Protein AF-A0A496RH02-F1 (afdb_monomer)

Structure (mmCIF, N/CA/C/O backbone):
data_AF-A0A496RH02-F1
#
_entry.id   AF-A0A496RH02-F1
#
loop_
_atom_site.group_PDB
_atom_site.id
_atom_site.type_symbol
_atom_site.label_atom_id
_atom_site.label_alt_id
_atom_site.label_comp_id
_atom_site.label_asym_id
_atom_site.label_entity_id
_atom_site.label_seq_id
_atom_site.pdbx_PDB_ins_code
_atom_site.Cartn_x
_atom_site.Cartn_y
_atom_site.Cartn_z
_atom_site.occupancy
_atom_site.B_iso_or_equiv
_atom_site.auth_se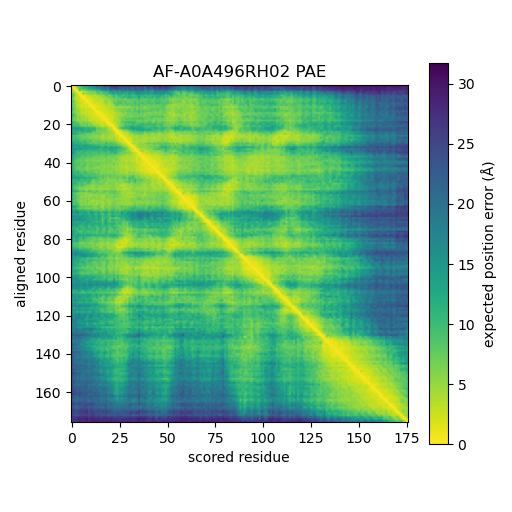q_id
_atom_site.auth_comp_id
_atom_site.auth_asym_id
_atom_site.auth_atom_id
_atom_site.pdbx_PDB_model_num
ATOM 1 N N . MET A 1 1 ? 19.927 -14.025 -37.428 1.00 45.28 1 MET A N 1
ATOM 2 C CA . MET A 1 1 ? 20.321 -13.567 -36.079 1.00 45.28 1 MET A CA 1
ATOM 3 C C . MET A 1 1 ? 19.243 -12.632 -35.569 1.00 45.28 1 MET A C 1
ATOM 5 O O . MET A 1 1 ? 19.115 -11.528 -36.092 1.00 45.28 1 MET A O 1
ATOM 9 N N . GLU A 1 2 ? 18.395 -13.091 -34.648 1.00 52.16 2 GLU A N 1
ATOM 10 C CA . GLU A 1 2 ? 17.401 -12.207 -34.033 1.00 52.16 2 GLU A CA 1
ATOM 11 C C . GLU A 1 2 ? 18.123 -11.024 -33.385 1.00 52.16 2 GLU A C 1
ATOM 13 O O . GLU A 1 2 ? 19.104 -11.192 -32.660 1.00 52.16 2 GLU A O 1
ATOM 18 N N . LYS A 1 3 ? 17.689 -9.804 -33.710 1.00 73.50 3 LYS A N 1
ATOM 19 C CA . LYS A 1 3 ? 18.300 -8.581 -33.184 1.00 73.50 3 LYS A CA 1
ATOM 20 C C . LYS A 1 3 ? 18.249 -8.655 -31.654 1.00 73.50 3 LYS A C 1
ATOM 22 O O . LYS A 1 3 ? 17.166 -8.830 -31.106 1.00 73.50 3 LYS A O 1
ATOM 27 N N . ILE A 1 4 ? 19.379 -8.460 -30.969 1.00 76.75 4 ILE A N 1
ATOM 28 C CA . ILE A 1 4 ? 19.522 -8.500 -29.494 1.00 76.75 4 ILE A CA 1
ATOM 29 C C . ILE A 1 4 ? 18.393 -7.734 -28.771 1.00 76.75 4 ILE A C 1
ATOM 31 O O . ILE A 1 4 ? 17.892 -8.152 -27.730 1.00 76.75 4 ILE A O 1
ATOM 35 N N . GLY A 1 5 ? 17.918 -6.634 -29.364 1.00 74.25 5 GLY A N 1
ATOM 36 C CA . GLY A 1 5 ? 16.807 -5.848 -28.826 1.00 74.25 5 GLY A CA 1
ATOM 37 C C . GLY A 1 5 ? 15.446 -6.562 -28.767 1.00 74.25 5 GLY A C 1
ATOM 38 O O . GLY A 1 5 ? 14.593 -6.147 -27.986 1.00 74.25 5 GLY A O 1
ATOM 39 N N . VAL A 1 6 ? 15.210 -7.608 -29.563 1.00 78.56 6 VAL A N 1
ATOM 40 C CA . VAL A 1 6 ? 13.987 -8.430 -29.512 1.00 78.56 6 VAL A CA 1
ATOM 41 C C . VAL A 1 6 ? 14.058 -9.402 -28.336 1.00 78.56 6 VAL A C 1
ATOM 43 O O . VAL A 1 6 ? 13.112 -9.455 -27.551 1.00 78.56 6 VAL A O 1
ATOM 46 N N . LEU A 1 7 ? 15.206 -10.053 -28.140 1.00 79.06 7 LEU A N 1
ATOM 47 C CA . LEU A 1 7 ? 15.451 -10.964 -27.017 1.00 79.06 7 LEU A CA 1
ATOM 48 C C . LEU A 1 7 ? 15.310 -10.254 -25.662 1.00 79.06 7 LEU A C 1
ATOM 50 O O . LEU A 1 7 ? 14.646 -10.760 -24.761 1.00 79.06 7 LEU A O 1
ATOM 54 N N . ILE A 1 8 ? 15.839 -9.032 -25.526 1.00 80.06 8 ILE A N 1
ATOM 55 C CA . ILE A 1 8 ? 15.699 -8.235 -24.291 1.00 80.06 8 ILE A CA 1
ATOM 56 C C . ILE A 1 8 ? 14.229 -7.888 -24.014 1.00 80.06 8 ILE A C 1
ATOM 58 O O . ILE A 1 8 ? 13.772 -7.959 -22.873 1.00 80.06 8 ILE A O 1
ATOM 62 N N . LYS A 1 9 ? 13.466 -7.522 -25.052 1.00 77.56 9 LYS A N 1
ATOM 63 C CA . LYS A 1 9 ? 12.031 -7.227 -24.911 1.00 77.56 9 LYS A CA 1
ATOM 64 C C . LYS A 1 9 ? 11.241 -8.469 -24.508 1.00 77.56 9 LYS A C 1
ATOM 66 O O . LYS A 1 9 ? 10.365 -8.360 -23.654 1.00 77.56 9 LYS A O 1
ATOM 71 N N . GLN A 1 10 ? 11.560 -9.623 -25.087 1.00 78.75 10 GLN A N 1
ATOM 72 C CA . GLN A 1 10 ? 10.944 -10.898 -24.726 1.00 78.75 10 GLN A CA 1
ATOM 73 C C . GLN A 1 10 ? 11.269 -11.274 -23.276 1.00 78.75 10 GLN A C 1
ATOM 75 O O . GLN A 1 10 ? 10.353 -11.547 -22.501 1.00 78.75 10 GLN A O 1
ATOM 80 N N . ALA A 1 11 ? 12.534 -11.173 -22.864 1.00 80.12 11 ALA A N 1
ATOM 81 C CA . ALA A 1 11 ? 12.954 -11.426 -21.488 1.00 80.12 11 ALA A CA 1
ATOM 82 C C . ALA A 1 11 ? 12.248 -10.502 -20.478 1.00 80.12 11 ALA A C 1
ATOM 84 O O . ALA A 1 11 ? 11.771 -10.961 -19.441 1.00 80.12 11 ALA A O 1
ATOM 85 N N . LEU A 1 12 ? 12.114 -9.208 -20.797 1.00 78.62 12 LEU A N 1
ATOM 86 C CA . LEU A 1 12 ? 11.356 -8.253 -19.981 1.00 78.62 12 LEU A CA 1
ATOM 87 C C . LEU A 1 12 ? 9.873 -8.619 -19.899 1.00 78.62 12 LEU A C 1
ATOM 89 O O . LEU A 1 12 ? 9.306 -8.603 -18.809 1.00 78.62 12 LEU A O 1
ATOM 93 N N . SER A 1 13 ? 9.248 -8.976 -21.024 1.00 75.75 13 SER A N 1
ATOM 94 C CA . SER A 1 13 ? 7.840 -9.384 -21.032 1.00 75.75 13 SER A CA 1
ATOM 95 C C . SER A 1 13 ? 7.600 -10.658 -20.222 1.00 75.75 13 SER A C 1
ATOM 97 O O . SER A 1 13 ? 6.621 -10.725 -19.482 1.00 75.75 13 SER A O 1
ATOM 99 N N . ASN A 1 14 ? 8.524 -11.620 -20.279 1.00 79.00 14 ASN A N 1
ATOM 100 C CA . ASN A 1 14 ? 8.452 -12.847 -19.491 1.00 79.00 14 ASN A CA 1
ATOM 101 C C . ASN A 1 14 ? 8.579 -12.540 -18.000 1.00 79.00 14 ASN A C 1
ATOM 103 O O . ASN A 1 14 ? 7.743 -12.975 -17.222 1.00 79.00 14 ASN A O 1
ATOM 107 N N . ARG A 1 15 ? 9.525 -11.681 -17.607 1.00 77.69 15 ARG A N 1
ATOM 108 C CA . ARG A 1 15 ? 9.693 -11.275 -16.205 1.00 77.69 15 ARG A CA 1
ATOM 109 C C . ARG A 1 15 ? 8.464 -10.559 -15.637 1.00 77.69 15 ARG A C 1
ATOM 111 O O . ARG A 1 15 ? 8.117 -10.756 -14.472 1.00 77.69 15 ARG A O 1
ATOM 118 N N . VAL A 1 16 ? 7.801 -9.734 -16.450 1.00 77.88 16 VAL A N 1
ATOM 119 C CA . VAL A 1 16 ? 6.538 -9.086 -16.066 1.00 77.88 16 VAL A CA 1
ATOM 120 C C . VAL A 1 16 ? 5.419 -10.122 -15.945 1.00 77.88 16 VAL A C 1
ATOM 122 O O . VAL A 1 16 ? 4.698 -10.097 -14.955 1.00 77.88 16 VAL A O 1
ATOM 125 N N . ARG A 1 17 ? 5.312 -11.076 -16.879 1.00 75.62 17 ARG A N 1
ATOM 126 C CA . ARG A 1 17 ? 4.343 -12.187 -16.799 1.00 75.62 17 ARG A CA 1
ATOM 127 C C . ARG A 1 17 ? 4.565 -13.089 -15.591 1.00 75.62 17 ARG A C 1
ATOM 129 O O . ARG A 1 17 ? 3.601 -13.480 -14.944 1.00 75.62 17 ARG A O 1
ATOM 136 N N . ASP A 1 18 ? 5.810 -13.392 -15.255 1.00 78.88 18 ASP A N 1
ATOM 137 C CA . ASP A 1 18 ? 6.130 -14.178 -14.067 1.00 78.88 18 ASP A CA 1
ATOM 138 C C . ASP A 1 18 ? 5.731 -13.418 -12.803 1.00 78.88 18 ASP A C 1
ATOM 140 O O . ASP A 1 18 ? 5.120 -13.991 -11.906 1.00 78.88 18 ASP A O 1
ATOM 144 N N . SER A 1 19 ? 5.989 -12.109 -12.758 1.00 74.62 19 SER A N 1
ATOM 145 C CA . SER A 1 19 ? 5.570 -11.263 -11.634 1.00 74.62 19 SER A CA 1
ATOM 146 C C . SER A 1 19 ? 4.045 -11.180 -11.520 1.00 74.62 19 SER A C 1
ATOM 148 O O . SER A 1 19 ? 3.533 -11.301 -10.413 1.00 74.62 19 SER A O 1
ATOM 150 N N . LEU A 1 20 ? 3.340 -11.079 -12.655 1.00 72.56 20 LEU A N 1
ATOM 151 C CA . LEU A 1 20 ? 1.877 -11.112 -12.754 1.00 72.56 20 LEU A CA 1
ATOM 152 C C . LEU A 1 20 ? 1.285 -12.408 -12.189 1.00 72.56 20 LEU A C 1
ATOM 154 O O . LEU A 1 20 ? 0.334 -12.353 -11.420 1.00 72.56 20 LEU A O 1
ATOM 158 N N . LYS A 1 21 ? 1.861 -13.571 -12.524 1.00 70.56 21 LYS A N 1
ATOM 159 C CA . LYS A 1 21 ? 1.397 -14.879 -12.018 1.00 70.56 21 LYS A CA 1
ATOM 160 C C . LYS A 1 21 ? 1.497 -15.013 -10.498 1.00 70.56 21 LYS A C 1
ATOM 162 O O . LYS A 1 21 ? 0.756 -15.786 -9.908 1.00 70.56 21 LYS A O 1
ATOM 167 N N . HIS A 1 22 ? 2.437 -14.300 -9.882 1.00 71.44 22 HIS A N 1
ATOM 168 C CA . HIS A 1 22 ? 2.695 -14.365 -8.442 1.00 71.44 22 HIS A CA 1
ATOM 169 C C . HIS A 1 22 ? 2.071 -13.189 -7.680 1.00 71.44 22 HIS A C 1
ATOM 171 O O . HIS A 1 22 ? 2.338 -13.038 -6.488 1.00 71.44 22 HIS A O 1
ATOM 177 N N . SER A 1 23 ? 1.311 -12.323 -8.353 1.00 70.31 23 SER A N 1
ATOM 178 C CA . SER A 1 23 ? 0.720 -11.127 -7.759 1.00 70.31 23 SER A CA 1
ATOM 179 C C . SER A 1 23 ? -0.790 -11.123 -7.921 1.00 70.31 23 SER A C 1
ATOM 181 O O . SER A 1 23 ? -1.289 -11.273 -9.032 1.00 70.31 23 SER A O 1
ATOM 183 N N . ASN A 1 24 ? -1.503 -10.846 -6.834 1.00 68.81 24 ASN A N 1
ATOM 184 C CA . ASN A 1 24 ? -2.964 -10.748 -6.847 1.00 68.81 24 ASN A CA 1
ATOM 185 C C . ASN A 1 24 ? -3.462 -9.334 -7.190 1.00 68.81 24 ASN A C 1
ATOM 187 O O . ASN A 1 24 ? -4.659 -9.120 -7.374 1.00 68.81 24 ASN A O 1
ATOM 191 N N . SER A 1 25 ? -2.560 -8.346 -7.239 1.00 75.38 25 SER A N 1
ATOM 192 C CA . SER A 1 25 ? -2.928 -6.948 -7.468 1.00 75.38 25 SER A CA 1
ATOM 193 C C . SER A 1 25 ? -1.845 -6.146 -8.182 1.00 75.38 25 SER A C 1
ATOM 195 O O . SER A 1 25 ? -0.643 -6.375 -8.001 1.00 75.38 25 SER A O 1
ATOM 197 N N . ILE A 1 26 ? -2.300 -5.192 -8.995 1.00 79.69 26 ILE A N 1
ATOM 198 C CA . ILE A 1 26 ? -1.469 -4.329 -9.836 1.00 79.69 26 ILE A CA 1
ATOM 199 C C . ILE A 1 26 ? -1.877 -2.882 -9.603 1.00 79.69 26 ILE A C 1
ATOM 201 O O . ILE A 1 26 ? -3.053 -2.547 -9.706 1.00 79.69 26 ILE A O 1
ATOM 205 N N . PHE A 1 27 ? -0.895 -2.017 -9.379 1.00 80.56 27 PHE A N 1
ATOM 206 C CA . PHE A 1 27 ? -1.071 -0.570 -9.320 1.00 80.56 27 PHE A CA 1
ATOM 207 C C . PHE A 1 27 ? -0.316 0.091 -10.469 1.00 80.56 27 PHE A C 1
ATOM 209 O O . PHE A 1 27 ? 0.844 -0.245 -10.732 1.00 80.56 27 PHE A O 1
ATOM 216 N N . VAL A 1 28 ? -0.963 1.043 -11.137 1.00 81.75 28 VAL A N 1
ATOM 217 C CA . VAL A 1 28 ? -0.347 1.896 -12.155 1.00 81.75 28 VAL A CA 1
ATOM 218 C C . VAL A 1 28 ? -0.034 3.244 -11.531 1.00 81.75 28 VAL A C 1
ATOM 220 O O . VAL A 1 28 ? -0.911 3.941 -11.017 1.00 81.75 28 VAL A O 1
ATOM 223 N N . ILE A 1 29 ? 1.241 3.606 -11.591 1.00 82.44 29 ILE A N 1
ATOM 224 C CA . ILE A 1 29 ? 1.765 4.831 -11.004 1.00 82.44 29 ILE A CA 1
ATOM 225 C C . ILE A 1 29 ? 2.409 5.663 -12.098 1.00 82.44 29 ILE A C 1
ATOM 227 O O . ILE A 1 29 ? 3.225 5.155 -12.865 1.00 82.44 29 ILE A O 1
ATOM 231 N N . LYS A 1 30 ? 2.115 6.956 -12.126 1.00 82.50 30 LYS A N 1
ATOM 232 C CA . LYS A 1 30 ? 2.885 7.941 -12.873 1.00 82.50 30 LYS A CA 1
ATOM 233 C C . LYS A 1 30 ? 3.957 8.547 -11.987 1.00 82.50 30 LYS A C 1
ATOM 235 O O . LYS A 1 30 ? 3.670 9.062 -10.908 1.00 82.50 30 LYS A O 1
ATOM 240 N N . TYR A 1 31 ? 5.193 8.472 -12.461 1.00 76.31 31 TYR A N 1
ATOM 241 C CA . TYR A 1 31 ? 6.350 9.079 -11.812 1.00 76.31 31 TYR A CA 1
ATOM 242 C C . TYR A 1 31 ? 6.876 10.197 -12.722 1.00 76.31 31 TYR A C 1
ATOM 244 O O . TYR A 1 31 ? 7.803 10.025 -13.509 1.00 76.31 31 TYR A O 1
ATOM 252 N N . GLU A 1 32 ? 6.232 11.358 -12.692 1.00 74.81 32 GLU A N 1
ATOM 253 C CA . GLU A 1 32 ? 6.760 12.538 -13.378 1.00 74.81 32 GLU A CA 1
ATOM 254 C C . GLU A 1 32 ? 7.703 13.276 -12.424 1.00 74.81 32 GLU A C 1
ATOM 256 O O . GLU A 1 32 ? 7.369 13.489 -11.267 1.00 74.81 32 GLU A O 1
ATOM 261 N N . ARG A 1 33 ? 8.896 13.657 -12.900 1.00 69.69 33 ARG A N 1
ATOM 262 C CA . ARG A 1 33 ? 9.858 14.513 -12.171 1.00 69.69 33 ARG A CA 1
ATOM 263 C C . ARG A 1 33 ? 10.416 13.979 -10.833 1.00 69.69 33 ARG A C 1
ATOM 265 O O . ARG A 1 33 ? 11.079 14.738 -10.139 1.00 69.69 33 ARG A O 1
ATOM 272 N N . LEU A 1 34 ? 10.267 12.688 -10.516 1.00 75.88 34 LEU A N 1
ATOM 273 C CA . LEU A 1 34 ? 10.918 12.091 -9.338 1.00 75.88 34 LEU A CA 1
ATOM 274 C C . LEU A 1 34 ? 12.447 12.003 -9.475 1.00 75.88 34 LEU A C 1
ATOM 276 O O . LEU A 1 34 ? 12.970 11.596 -10.518 1.00 75.88 34 LEU A O 1
ATOM 280 N N . SER A 1 35 ? 13.155 12.301 -8.383 1.00 80.44 35 SER A N 1
ATOM 281 C CA . SER A 1 35 ? 14.605 12.138 -8.292 1.00 80.44 35 SER A CA 1
ATOM 282 C C . SER A 1 35 ? 15.001 10.662 -8.118 1.00 80.44 35 SER A C 1
ATOM 284 O O . SER A 1 35 ? 14.246 9.840 -7.594 1.00 80.44 35 SER A O 1
ATOM 286 N N . SER A 1 36 ? 16.214 10.298 -8.545 1.00 79.38 36 SER A N 1
ATOM 287 C CA . SER A 1 36 ? 16.781 8.948 -8.352 1.00 79.38 36 SER A CA 1
ATOM 288 C C . SER A 1 36 ? 16.785 8.467 -6.882 1.00 79.38 36 SER A C 1
ATOM 290 O O . SER A 1 36 ? 16.384 7.32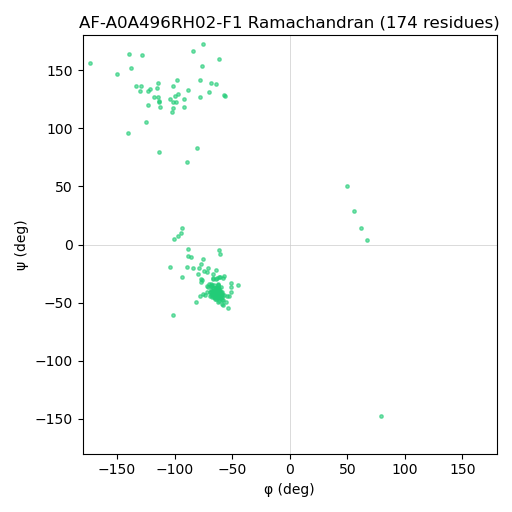0 -6.636 1.00 79.38 36 SER A O 1
ATOM 292 N N . PRO A 1 37 ? 17.183 9.293 -5.886 1.00 82.38 37 PRO A N 1
ATOM 293 C CA . PRO A 1 37 ? 17.039 8.947 -4.471 1.00 82.38 37 PRO A CA 1
ATOM 294 C C . PRO A 1 37 ? 15.591 8.633 -4.081 1.00 82.38 37 PRO A C 1
ATOM 296 O O . PRO A 1 37 ? 15.361 7.604 -3.451 1.00 82.38 37 PRO A O 1
ATOM 299 N N . ASP A 1 38 ? 14.616 9.420 -4.535 1.00 80.88 38 ASP A N 1
ATOM 300 C CA . ASP A 1 38 ? 13.198 9.232 -4.193 1.00 80.88 38 ASP A CA 1
ATOM 301 C C . ASP A 1 38 ? 12.621 7.939 -4.797 1.00 80.88 38 ASP A C 1
ATOM 303 O O . ASP A 1 38 ? 11.834 7.222 -4.180 1.00 80.88 38 ASP A O 1
ATOM 307 N N . LEU A 1 39 ? 13.067 7.553 -5.996 1.00 80.81 39 LEU A N 1
ATOM 308 C CA . LEU A 1 39 ? 12.732 6.239 -6.557 1.00 80.81 39 LEU A CA 1
ATOM 309 C C . LEU A 1 39 ? 13.369 5.093 -5.767 1.00 80.81 39 LEU A C 1
ATOM 311 O O . LEU A 1 39 ? 12.836 3.981 -5.736 1.00 80.81 39 LEU A O 1
ATOM 315 N N . THR A 1 40 ? 14.521 5.330 -5.149 1.00 83.31 40 THR A N 1
ATOM 316 C CA . THR A 1 40 ? 15.211 4.328 -4.334 1.00 83.31 40 THR A CA 1
ATOM 317 C C . THR A 1 40 ? 14.514 4.150 -2.989 1.00 83.31 40 THR A C 1
ATOM 319 O O . THR A 1 40 ? 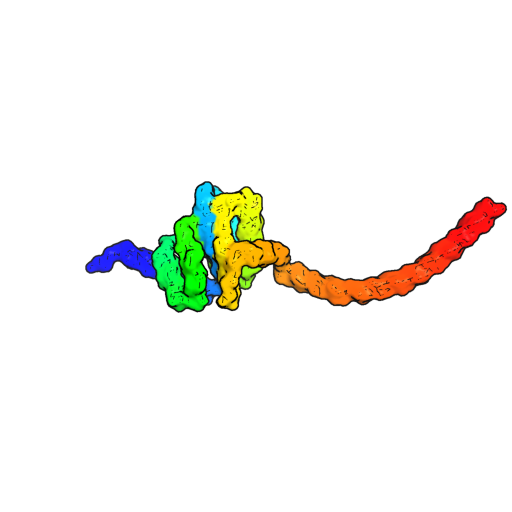14.284 3.006 -2.587 1.00 83.31 40 THR A O 1
ATOM 322 N N . THR A 1 41 ? 14.092 5.240 -2.344 1.00 83.88 41 THR A N 1
ATOM 323 C CA . THR A 1 41 ? 13.290 5.194 -1.111 1.00 83.88 41 THR A CA 1
ATOM 324 C C . THR A 1 41 ? 11.932 4.539 -1.365 1.00 83.88 41 THR A C 1
ATOM 326 O O . THR A 1 41 ? 11.544 3.642 -0.615 1.00 83.88 41 THR A O 1
ATOM 329 N N . LEU A 1 42 ? 11.269 4.860 -2.483 1.00 81.00 42 LEU A N 1
ATOM 330 C CA . LEU A 1 42 ? 10.026 4.203 -2.897 1.00 81.00 42 LEU A CA 1
ATOM 331 C C . LEU A 1 42 ? 10.225 2.693 -3.088 1.00 81.00 42 LEU A C 1
ATOM 333 O O . LEU A 1 42 ? 9.446 1.886 -2.582 1.00 81.00 42 LEU A O 1
ATOM 337 N N . ARG A 1 43 ? 11.296 2.274 -3.773 1.00 81.19 43 ARG A N 1
ATOM 338 C CA . ARG A 1 43 ? 11.608 0.844 -3.945 1.00 81.19 43 ARG A CA 1
ATOM 339 C C . ARG A 1 43 ? 11.887 0.144 -2.616 1.00 81.19 43 ARG A C 1
ATOM 341 O O . ARG A 1 43 ? 11.516 -1.019 -2.475 1.00 81.19 43 ARG A O 1
ATOM 348 N N . GLN A 1 44 ? 12.543 0.805 -1.665 1.00 83.25 44 GLN A N 1
ATOM 349 C CA . GLN A 1 44 ? 12.789 0.240 -0.335 1.00 83.25 44 GLN A CA 1
ATOM 350 C C . GLN A 1 44 ? 11.487 0.081 0.458 1.00 83.25 44 GLN A C 1
ATOM 352 O O . GLN A 1 44 ? 11.234 -0.992 1.002 1.00 83.25 44 GLN A O 1
ATOM 357 N N . ALA A 1 45 ? 10.617 1.088 0.452 1.00 80.25 45 ALA A N 1
ATOM 358 C CA . ALA A 1 45 ? 9.324 1.003 1.122 1.00 80.25 45 ALA A CA 1
ATOM 359 C C . ALA A 1 45 ? 8.397 -0.059 0.510 1.00 80.25 45 ALA A C 1
ATOM 361 O O . ALA A 1 45 ? 7.707 -0.782 1.232 1.00 80.25 45 ALA A O 1
ATOM 362 N N . LEU A 1 46 ? 8.426 -0.214 -0.816 1.00 80.44 46 LEU A N 1
ATOM 363 C CA . LEU A 1 46 ? 7.679 -1.267 -1.504 1.00 80.44 46 LEU A CA 1
ATOM 364 C C . LEU A 1 46 ? 8.237 -2.665 -1.196 1.00 80.44 46 LEU A C 1
ATOM 366 O O . LEU A 1 46 ? 7.465 -3.598 -0.995 1.00 80.44 46 LEU A O 1
ATOM 370 N N . LYS A 1 47 ? 9.559 -2.822 -1.038 1.00 78.56 47 LYS A N 1
ATOM 371 C CA . LYS A 1 47 ? 10.142 -4.095 -0.573 1.00 78.56 47 LYS A CA 1
ATOM 372 C C . LYS A 1 47 ? 9.637 -4.492 0.814 1.00 78.56 47 LYS A C 1
ATOM 374 O O . LYS A 1 47 ? 9.338 -5.666 1.020 1.00 78.56 47 LYS A O 1
ATOM 379 N N . ASN A 1 48 ? 9.488 -3.534 1.730 1.00 74.69 48 ASN A N 1
ATOM 380 C CA . ASN A 1 48 ? 8.975 -3.794 3.081 1.00 74.69 48 ASN A CA 1
ATOM 381 C C . ASN A 1 48 ? 7.524 -4.303 3.068 1.00 74.69 48 ASN A C 1
ATOM 383 O O . ASN A 1 48 ? 7.133 -5.083 3.930 1.00 74.69 48 ASN A O 1
ATOM 387 N N . THR A 1 49 ? 6.742 -3.905 2.063 1.00 70.88 49 THR A N 1
ATOM 388 C CA . THR A 1 49 ? 5.354 -4.352 1.849 1.00 70.88 49 THR A CA 1
ATOM 389 C C . THR A 1 49 ? 5.246 -5.541 0.888 1.00 70.88 49 THR A C 1
ATOM 391 O O . THR A 1 49 ? 4.145 -5.927 0.504 1.00 70.88 49 THR A O 1
ATOM 394 N N . LYS A 1 50 ? 6.381 -6.161 0.516 1.00 76.31 50 LYS A N 1
ATOM 395 C CA . LYS A 1 50 ? 6.479 -7.264 -0.462 1.00 76.31 50 LYS A CA 1
ATOM 396 C C . LYS A 1 50 ? 5.876 -6.924 -1.833 1.00 76.31 50 LYS A C 1
ATOM 398 O O . LYS A 1 50 ? 5.431 -7.808 -2.569 1.00 76.31 50 LYS A O 1
ATOM 403 N N . ALA A 1 51 ? 5.906 -5.647 -2.193 1.00 79.94 51 ALA A N 1
ATOM 404 C CA . ALA A 1 51 ? 5.533 -5.150 -3.501 1.00 79.94 51 ALA A CA 1
ATOM 405 C C . ALA A 1 51 ? 6.777 -4.930 -4.375 1.00 79.94 51 ALA A C 1
ATOM 407 O O . ALA A 1 51 ? 7.835 -4.490 -3.917 1.00 79.94 51 ALA A O 1
ATOM 408 N N . THR A 1 52 ? 6.666 -5.238 -5.664 1.00 79.06 52 THR A N 1
ATOM 409 C CA . THR A 1 52 ? 7.746 -5.049 -6.641 1.00 79.06 52 THR A CA 1
ATOM 410 C C . THR A 1 52 ? 7.367 -3.991 -7.660 1.00 79.06 52 THR A C 1
ATOM 412 O O . THR A 1 52 ? 6.368 -4.139 -8.361 1.00 79.06 52 THR A O 1
ATOM 415 N N . LEU A 1 53 ? 8.194 -2.949 -7.766 1.00 80.94 53 LEU A N 1
ATOM 416 C CA . LEU A 1 53 ? 8.050 -1.882 -8.751 1.00 80.94 53 LEU A CA 1
ATOM 417 C C . LEU A 1 53 ? 8.848 -2.210 -10.016 1.00 80.94 53 LEU A C 1
ATOM 419 O O . LEU A 1 53 ? 10.077 -2.309 -9.979 1.00 80.94 53 LEU A O 1
ATOM 423 N N . PHE A 1 54 ? 8.148 -2.333 -11.138 1.00 80.62 54 PHE A N 1
ATOM 424 C CA . PHE A 1 54 ? 8.715 -2.490 -12.469 1.00 80.62 54 PHE A CA 1
ATOM 425 C C . PHE A 1 54 ? 8.413 -1.265 -13.322 1.00 80.62 54 PHE A C 1
ATOM 427 O O . PHE A 1 54 ? 7.265 -0.903 -13.563 1.00 80.62 54 PHE A O 1
ATOM 434 N N . VAL A 1 55 ? 9.476 -0.662 -13.840 1.00 81.12 55 VAL A N 1
ATOM 435 C CA . VAL A 1 55 ? 9.393 0.403 -14.836 1.00 81.12 55 VAL A CA 1
ATOM 436 C C . VAL A 1 55 ? 9.704 -0.221 -16.190 1.00 81.12 55 VAL A C 1
ATOM 438 O O . VAL A 1 55 ? 10.793 -0.759 -16.387 1.00 81.12 55 VAL A O 1
ATOM 441 N N . THR A 1 56 ? 8.744 -0.201 -17.113 1.00 77.06 56 THR A N 1
ATOM 442 C CA . THR A 1 56 ? 8.891 -0.805 -18.445 1.00 77.06 56 THR A CA 1
ATOM 443 C C . THR A 1 56 ? 8.266 0.078 -19.519 1.00 77.06 56 THR A C 1
ATOM 445 O O . THR A 1 56 ? 7.489 0.980 -19.224 1.00 77.06 56 THR A O 1
ATOM 448 N N . LYS A 1 57 ? 8.603 -0.178 -20.788 1.00 75.81 57 LYS A N 1
ATOM 449 C CA . LYS A 1 57 ? 7.999 0.528 -21.925 1.00 75.81 57 LYS A CA 1
ATOM 450 C C . LYS A 1 57 ? 6.503 0.227 -21.995 1.00 75.81 57 LYS A C 1
ATOM 452 O O . LYS A 1 57 ? 6.116 -0.937 -21.919 1.00 75.81 57 LYS A O 1
ATOM 457 N N . ASN A 1 58 ? 5.697 1.249 -22.275 1.00 81.00 58 ASN A N 1
ATOM 458 C CA . ASN A 1 58 ? 4.235 1.135 -22.336 1.00 81.00 58 ASN A CA 1
ATOM 459 C C . ASN A 1 58 ? 3.774 0.011 -23.273 1.00 81.00 58 ASN A C 1
ATOM 461 O O . ASN A 1 58 ? 2.950 -0.805 -22.881 1.00 81.00 58 ASN A O 1
ATOM 465 N N . SER A 1 59 ? 4.364 -0.121 -24.469 1.00 78.88 59 SER A N 1
ATOM 466 C CA . SER A 1 59 ? 3.963 -1.200 -25.388 1.00 78.88 59 SER A CA 1
ATOM 467 C C . SER A 1 59 ? 4.316 -2.603 -24.882 1.00 78.88 59 SER A C 1
ATOM 469 O O . SER A 1 59 ? 3.608 -3.557 -25.189 1.00 78.88 59 SER A O 1
ATOM 471 N N . VAL A 1 60 ? 5.382 -2.739 -24.083 1.00 77.25 60 VAL A N 1
ATOM 472 C CA . VAL A 1 60 ? 5.760 -4.014 -23.457 1.00 77.25 60 VAL A CA 1
ATOM 473 C C . VAL A 1 60 ? 4.799 -4.334 -22.316 1.00 77.25 60 VAL A C 1
ATOM 475 O O . VAL A 1 60 ? 4.330 -5.464 -22.246 1.00 77.25 60 VAL A O 1
ATOM 478 N N . ALA A 1 61 ? 4.453 -3.344 -21.485 1.00 77.19 61 A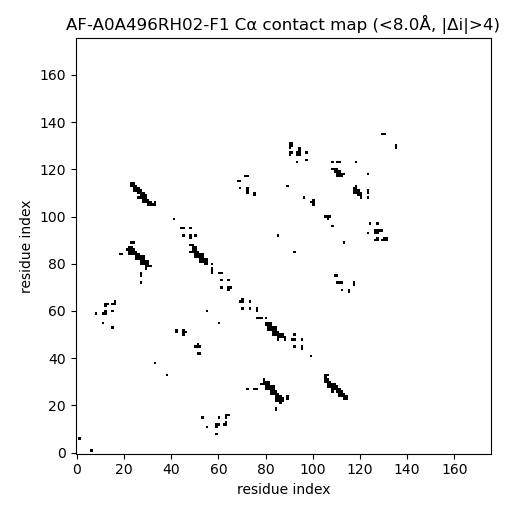LA A N 1
ATOM 479 C CA . ALA A 1 61 ? 3.448 -3.488 -20.433 1.00 77.19 61 ALA A CA 1
ATOM 480 C C . ALA A 1 61 ? 2.084 -3.907 -21.001 1.00 77.19 61 ALA A C 1
ATOM 482 O O . ALA A 1 61 ? 1.529 -4.921 -20.580 1.00 77.19 61 ALA A O 1
ATOM 483 N N . ILE A 1 62 ? 1.582 -3.183 -22.005 1.00 78.06 62 ILE A N 1
ATOM 484 C CA . ILE A 1 62 ? 0.289 -3.460 -22.649 1.00 78.06 62 ILE A CA 1
ATOM 485 C C . ILE A 1 62 ? 0.276 -4.876 -23.238 1.00 78.06 62 ILE A C 1
ATOM 487 O O . ILE A 1 62 ? -0.669 -5.625 -23.014 1.00 78.06 62 ILE A O 1
ATOM 491 N N . ARG A 1 63 ? 1.357 -5.292 -23.910 1.00 78.56 63 ARG A N 1
ATOM 492 C CA . ARG A 1 63 ? 1.482 -6.648 -24.471 1.00 78.56 63 ARG A CA 1
ATOM 493 C C . ARG A 1 63 ? 1.680 -7.747 -23.419 1.00 78.56 63 ARG A C 1
ATOM 495 O O . ARG A 1 63 ? 1.412 -8.912 -23.683 1.00 78.56 63 ARG A O 1
ATOM 502 N N . SER A 1 64 ? 2.187 -7.425 -22.231 1.00 71.94 64 SER A N 1
ATOM 503 C CA . SER A 1 64 ? 2.227 -8.389 -21.122 1.00 71.94 64 SER A CA 1
ATOM 504 C C . SER A 1 64 ? 0.880 -8.524 -20.408 1.00 71.94 64 SER A C 1
ATOM 506 O O . SER A 1 64 ? 0.617 -9.573 -19.831 1.00 71.94 64 SER A O 1
ATOM 508 N N . LEU A 1 65 ? 0.041 -7.486 -20.472 1.00 71.88 65 LEU A N 1
ATOM 509 C CA . LEU A 1 65 ? -1.298 -7.433 -19.878 1.00 71.88 65 LEU A CA 1
ATOM 510 C C . LEU A 1 65 ? -2.394 -7.953 -20.818 1.00 71.88 65 LEU A C 1
ATOM 512 O O . LEU A 1 65 ? -3.463 -8.315 -20.344 1.00 71.88 65 LEU A O 1
ATOM 516 N N . SER A 1 66 ? -2.145 -8.016 -22.132 1.00 66.44 66 SER A N 1
ATOM 517 C CA . SER A 1 66 ? -3.089 -8.589 -23.103 1.00 66.44 66 SER A CA 1
ATOM 518 C C . SER A 1 66 ? -3.404 -10.056 -22.828 1.00 66.44 66 SER A C 1
ATOM 520 O O . SER A 1 66 ? -4.492 -10.516 -23.150 1.00 66.44 66 SER A O 1
ATOM 522 N N . ASP A 1 67 ? -2.473 -10.777 -22.213 1.00 61.72 67 ASP A N 1
ATOM 523 C CA . ASP A 1 67 ? -2.590 -12.218 -21.994 1.00 61.72 67 ASP A CA 1
ATOM 524 C C . ASP A 1 67 ? -3.109 -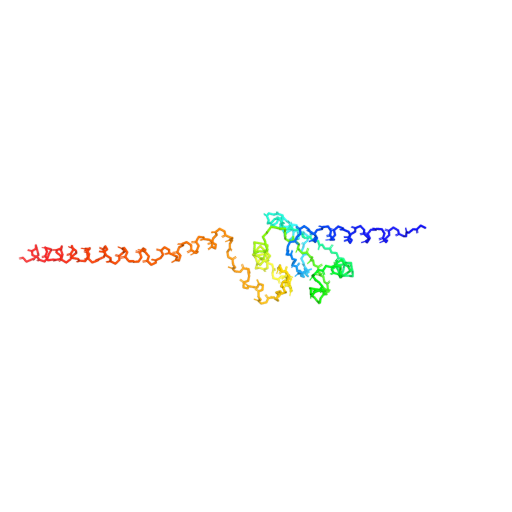12.545 -20.581 1.00 61.72 67 ASP A C 1
ATOM 526 O O . ASP A 1 67 ? -3.088 -13.702 -20.167 1.00 61.72 67 ASP A O 1
ATOM 530 N N . SER A 1 68 ? -3.528 -11.536 -19.810 1.00 65.81 68 SER A N 1
ATOM 531 C CA . SER A 1 68 ? -4.006 -11.692 -18.436 1.00 65.81 68 SER A CA 1
ATOM 532 C C . SER A 1 68 ? -5.371 -11.032 -18.227 1.00 65.81 68 SER A C 1
ATOM 534 O O . SER A 1 68 ? -5.787 -10.161 -18.992 1.00 65.81 68 SER A O 1
ATOM 536 N N . ASN A 1 69 ? -6.058 -11.406 -17.143 1.00 61.75 69 ASN A N 1
ATOM 537 C CA . ASN A 1 69 ? -7.359 -10.843 -16.741 1.00 61.75 69 ASN A CA 1
ATOM 538 C C . ASN A 1 69 ? -7.311 -9.326 -16.448 1.00 61.75 69 ASN A C 1
ATOM 540 O O . ASN A 1 69 ? -8.333 -8.688 -16.222 1.00 61.75 69 ASN A O 1
ATOM 544 N N . PHE A 1 70 ? -6.121 -8.722 -16.496 1.00 64.75 70 PHE A N 1
ATOM 545 C CA . PHE A 1 70 ? -5.855 -7.331 -16.148 1.00 64.75 70 PHE A CA 1
ATOM 546 C C . PHE A 1 70 ? -5.896 -6.366 -17.348 1.00 64.75 70 PHE A C 1
ATOM 548 O O . PHE A 1 70 ? -5.457 -5.217 -17.229 1.00 64.75 70 PHE A O 1
ATOM 555 N N . GLN A 1 71 ? -6.437 -6.785 -18.501 1.00 66.44 71 GLN A N 1
ATOM 556 C CA . GLN A 1 71 ? -6.553 -5.945 -19.707 1.00 66.44 71 GLN A CA 1
ATOM 557 C C . GLN A 1 71 ? -7.209 -4.579 -19.448 1.00 66.44 71 GLN A C 1
ATOM 559 O O . GLN A 1 71 ? -6.826 -3.590 -20.079 1.00 66.44 71 GLN A O 1
ATOM 564 N N . ALA A 1 72 ? -8.154 -4.494 -18.506 1.00 67.50 72 ALA A N 1
ATOM 565 C CA . ALA A 1 72 ? -8.870 -3.261 -18.181 1.00 67.50 72 ALA A CA 1
ATOM 566 C C . ALA A 1 72 ? -7.938 -2.109 -17.748 1.00 67.50 72 ALA A C 1
ATOM 568 O O . ALA A 1 72 ? -8.235 -0.946 -18.023 1.00 67.50 72 ALA A O 1
ATOM 569 N N . ILE A 1 73 ? -6.773 -2.419 -17.160 1.00 70.75 73 ILE A N 1
ATOM 570 C CA . ILE A 1 73 ? -5.813 -1.411 -16.682 1.00 70.75 73 ILE A CA 1
ATOM 571 C C . ILE A 1 73 ? -4.999 -0.771 -17.813 1.00 70.75 73 ILE A C 1
ATOM 573 O O . ILE A 1 73 ? -4.417 0.295 -17.624 1.00 70.75 73 ILE A O 1
ATOM 577 N N . SER A 1 74 ? -4.967 -1.392 -18.999 1.00 68.44 74 SER A N 1
ATOM 578 C CA . SER A 1 74 ? -4.163 -0.930 -20.142 1.00 68.44 74 SER A CA 1
ATOM 579 C C . SER A 1 74 ? -4.486 0.505 -20.570 1.00 68.44 74 SER A C 1
ATOM 581 O O . SER A 1 74 ? -3.599 1.210 -21.050 1.00 68.44 74 SER A O 1
ATOM 583 N N . LYS A 1 75 ? -5.720 0.971 -20.327 1.00 72.75 75 LYS A N 1
ATOM 584 C CA . LYS A 1 75 ? -6.166 2.344 -20.610 1.00 72.75 75 LYS A CA 1
ATOM 585 C C . LYS A 1 75 ? -5.425 3.402 -19.784 1.00 72.75 75 LYS A C 1
ATOM 587 O O . LYS A 1 75 ? -5.225 4.507 -20.278 1.00 72.75 75 LYS A O 1
ATOM 592 N N . TYR A 1 76 ? -4.973 3.048 -18.581 1.00 72.56 76 TYR A N 1
ATOM 593 C CA . TYR A 1 76 ? -4.241 3.936 -17.671 1.00 72.56 76 TYR A CA 1
ATOM 594 C C . TYR A 1 76 ? -2.722 3.914 -17.916 1.00 72.56 76 TYR A C 1
ATOM 596 O O . TYR A 1 76 ? -1.976 4.674 -17.308 1.00 72.56 76 TYR A O 1
ATOM 604 N N . ILE A 1 77 ? -2.227 3.067 -18.827 1.00 72.25 77 ILE A N 1
ATOM 605 C CA . ILE A 1 77 ? -0.795 2.967 -19.152 1.00 72.25 77 ILE A CA 1
ATOM 606 C C . ILE A 1 77 ? -0.456 3.950 -20.278 1.00 72.25 77 ILE A C 1
ATOM 608 O O . ILE A 1 77 ? -0.195 3.570 -21.422 1.00 72.25 77 ILE A O 1
ATOM 612 N N . GLN A 1 78 ? -0.469 5.243 -19.955 1.00 74.69 78 GLN A N 1
ATOM 613 C CA . GLN A 1 78 ? -0.113 6.327 -20.875 1.00 74.69 78 GLN A CA 1
ATOM 614 C C . GLN A 1 78 ? 0.923 7.26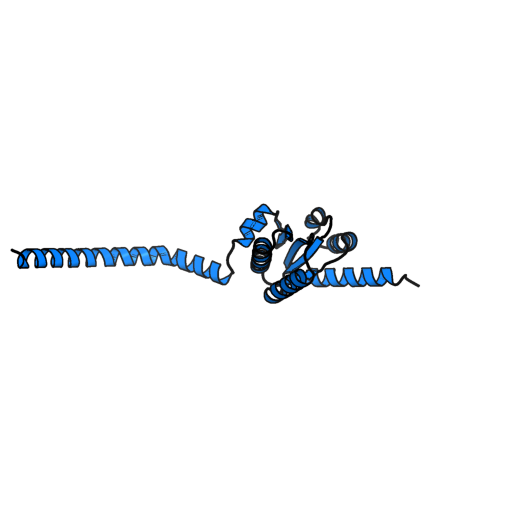0 -20.233 1.00 74.69 78 GLN A C 1
ATOM 616 O O . GLN A 1 78 ? 0.796 7.617 -19.071 1.00 74.69 78 GLN A O 1
ATOM 621 N N . GLY A 1 79 ? 1.959 7.678 -20.968 1.00 76.19 79 GLY A N 1
ATOM 622 C CA . GLY A 1 79 ? 3.036 8.524 -20.422 1.00 76.19 79 GLY A CA 1
ATOM 623 C C . GLY A 1 79 ? 4.082 7.752 -19.602 1.00 76.19 79 GLY A C 1
ATOM 624 O O . GLY A 1 79 ? 4.391 6.604 -19.926 1.00 76.19 79 GLY A O 1
ATOM 625 N N . SER A 1 80 ? 4.660 8.377 -18.570 1.00 78.31 80 SER A N 1
ATOM 626 C CA . SER A 1 80 ? 5.685 7.794 -17.685 1.00 78.31 80 SER A CA 1
ATOM 627 C C . SER A 1 80 ? 5.069 6.896 -16.607 1.00 78.31 80 SER A C 1
ATOM 629 O O . SER A 1 80 ? 4.852 7.321 -15.473 1.00 78.31 80 SER A O 1
ATOM 631 N N . CYS A 1 81 ? 4.789 5.641 -16.967 1.00 80.88 81 CYS A N 1
ATOM 632 C CA . CYS A 1 81 ? 4.120 4.672 -16.097 1.00 80.88 81 CYS A CA 1
ATOM 633 C C . CYS A 1 81 ? 5.081 3.657 -15.456 1.00 80.88 81 CYS A C 1
ATOM 635 O O . CYS A 1 81 ? 5.951 3.081 -16.111 1.00 80.88 81 CYS A O 1
ATOM 637 N N . GLY A 1 82 ? 4.880 3.396 -14.168 1.00 81.69 82 GLY A N 1
ATOM 638 C CA . GLY A 1 82 ? 5.459 2.299 -13.404 1.00 81.69 82 GLY A CA 1
ATOM 639 C C . GLY A 1 82 ? 4.362 1.338 -12.952 1.00 81.69 82 GLY A C 1
ATOM 640 O O . GLY A 1 82 ? 3.280 1.763 -12.550 1.00 81.69 82 GLY A O 1
ATOM 641 N N . LEU A 1 83 ? 4.646 0.042 -13.025 1.00 80.38 83 LEU A N 1
ATOM 642 C CA . LEU A 1 83 ? 3.768 -1.022 -12.551 1.00 80.38 83 LEU A CA 1
ATOM 643 C C . LEU A 1 83 ? 4.249 -1.480 -11.180 1.00 80.38 83 LEU A C 1
ATOM 645 O O . LEU A 1 83 ? 5.421 -1.826 -11.018 1.00 80.38 83 LEU A O 1
ATOM 649 N N . VAL A 1 84 ? 3.357 -1.513 -10.200 1.00 82.19 84 VAL A N 1
ATOM 650 C CA . VAL A 1 84 ? 3.639 -2.093 -8.886 1.00 82.19 84 VAL A CA 1
ATOM 651 C C . VAL A 1 84 ? 2.794 -3.338 -8.715 1.00 82.19 84 VAL A C 1
ATOM 653 O O . VAL A 1 84 ? 1.570 -3.270 -8.731 1.00 82.19 84 VAL A O 1
ATOM 656 N N . PHE A 1 85 ? 3.463 -4.471 -8.547 1.00 80.69 85 PHE A N 1
ATOM 657 C CA . PHE A 1 85 ? 2.828 -5.753 -8.265 1.00 80.69 85 PHE A CA 1
ATOM 658 C C . PHE A 1 85 ? 2.898 -6.016 -6.771 1.00 80.69 85 PHE A C 1
ATOM 660 O O . PHE A 1 85 ? 4.000 -6.053 -6.216 1.00 80.69 85 PHE A O 1
ATOM 667 N N . ALA A 1 86 ? 1.754 -6.219 -6.129 1.00 78.50 86 ALA A N 1
ATOM 668 C CA . ALA A 1 86 ? 1.700 -6.638 -4.735 1.00 78.50 86 ALA A CA 1
ATOM 669 C C . ALA A 1 86 ? 1.351 -8.128 -4.652 1.00 78.50 86 ALA A C 1
ATOM 671 O O . ALA A 1 86 ? 0.361 -8.587 -5.230 1.00 78.50 86 ALA A O 1
ATOM 672 N N . LYS A 1 87 ? 2.215 -8.885 -3.962 1.00 71.69 87 LYS A N 1
ATOM 673 C CA . LYS A 1 87 ? 2.084 -10.340 -3.799 1.00 71.69 87 LYS A CA 1
ATOM 674 C C . LYS A 1 87 ? 1.107 -10.715 -2.689 1.00 71.69 87 LYS A C 1
ATOM 676 O O . LYS A 1 87 ? 0.209 -11.510 -2.925 1.00 71.69 87 LYS A O 1
ATOM 681 N N . ASP A 1 88 ? 1.266 -10.100 -1.518 1.00 67.50 88 ASP A N 1
ATOM 682 C CA . ASP A 1 88 ? 0.541 -10.515 -0.313 1.00 67.50 88 ASP A CA 1
ATOM 683 C C . ASP A 1 88 ? -0.645 -9.589 -0.011 1.00 67.50 88 ASP A C 1
ATOM 685 O O . ASP A 1 88 ? -1.794 -10.029 -0.007 1.00 67.50 88 ASP A O 1
ATOM 689 N N . ASP A 1 89 ? -0.377 -8.298 0.222 1.00 70.12 89 ASP A N 1
ATOM 690 C CA . ASP A 1 89 ? -1.379 -7.355 0.723 1.00 70.12 89 ASP A CA 1
ATOM 691 C C . ASP A 1 89 ? -1.531 -6.121 -0.196 1.00 70.12 89 ASP A C 1
ATOM 693 O O . ASP A 1 89 ? -0.691 -5.212 -0.174 1.00 70.12 89 ASP A O 1
ATOM 697 N N . PRO A 1 90 ? -2.626 -6.029 -0.980 1.00 73.38 90 PRO A N 1
ATOM 698 C CA . PRO A 1 90 ? -2.895 -4.861 -1.824 1.00 73.38 90 PRO A CA 1
ATOM 699 C C . PRO A 1 90 ? -3.083 -3.585 -0.998 1.00 73.38 90 PRO A C 1
ATOM 701 O O . PRO A 1 90 ? -2.579 -2.530 -1.365 1.00 73.38 90 PRO A O 1
ATOM 704 N N . VAL A 1 91 ? -3.760 -3.684 0.152 1.00 73.56 91 VAL A N 1
ATOM 705 C CA . VAL A 1 91 ? -4.134 -2.530 0.990 1.00 73.56 91 VAL A CA 1
ATOM 706 C C . VAL A 1 91 ? -2.916 -1.867 1.637 1.00 73.56 91 VAL A C 1
ATOM 708 O O . VAL A 1 91 ? -2.820 -0.642 1.674 1.00 73.56 91 VAL A O 1
ATOM 711 N N . THR A 1 92 ? -1.948 -2.652 2.117 1.00 72.75 92 THR A N 1
ATOM 712 C CA . THR A 1 92 ? -0.712 -2.103 2.705 1.00 72.75 92 THR A CA 1
ATOM 713 C C . THR A 1 92 ? 0.146 -1.430 1.641 1.00 72.75 92 THR A C 1
ATOM 715 O O . THR A 1 92 ? 0.725 -0.374 1.899 1.00 72.75 92 THR A O 1
ATOM 718 N N . THR A 1 93 ? 0.158 -1.991 0.429 1.00 74.50 93 THR A N 1
ATOM 719 C CA . THR A 1 93 ? 0.823 -1.400 -0.733 1.00 74.50 93 THR A CA 1
ATOM 720 C C . THR A 1 93 ? 0.143 -0.093 -1.144 1.00 74.50 93 THR A C 1
ATOM 722 O O . THR A 1 93 ? 0.836 0.906 -1.318 1.00 74.50 93 THR A O 1
ATOM 725 N N . CYS A 1 94 ? -1.196 -0.037 -1.207 1.00 75.50 94 CYS A N 1
ATOM 726 C CA . CYS A 1 94 ? -1.934 1.216 -1.418 1.00 75.50 94 CYS A CA 1
ATOM 727 C C . CYS A 1 94 ? -1.557 2.266 -0.378 1.00 75.50 94 CYS A C 1
ATOM 729 O O . CYS A 1 94 ? -1.253 3.401 -0.732 1.00 75.50 94 CYS A O 1
ATOM 731 N N . ARG A 1 95 ? -1.572 1.901 0.908 1.00 76.00 95 ARG A N 1
ATOM 732 C CA . ARG A 1 95 ? -1.276 2.844 1.986 1.00 76.00 95 ARG A CA 1
ATOM 733 C C . ARG A 1 95 ? 0.140 3.391 1.874 1.00 76.00 95 ARG A C 1
ATOM 735 O O . ARG A 1 95 ? 0.307 4.602 1.934 1.00 76.00 95 ARG A O 1
ATOM 742 N N . ALA A 1 96 ? 1.128 2.528 1.639 1.00 78.38 96 ALA A N 1
ATOM 743 C CA . ALA A 1 96 ? 2.502 2.958 1.407 1.00 78.38 96 ALA A CA 1
ATOM 744 C C . ALA A 1 96 ? 2.577 3.916 0.209 1.00 78.38 96 ALA A C 1
ATOM 746 O O . ALA A 1 96 ? 3.127 5.002 0.330 1.00 78.38 96 ALA A O 1
ATOM 747 N N . LEU A 1 97 ? 1.949 3.584 -0.922 1.00 76.44 97 LEU A N 1
ATOM 748 C CA . LEU A 1 97 ? 1.922 4.470 -2.089 1.00 76.44 97 LEU A CA 1
ATOM 749 C C . LEU A 1 97 ? 1.298 5.836 -1.780 1.00 76.44 97 LEU A C 1
ATOM 751 O O . LEU A 1 97 ? 1.844 6.848 -2.201 1.00 76.44 97 LEU A O 1
ATOM 755 N N . TYR A 1 98 ? 0.213 5.890 -1.009 1.00 75.88 98 TYR A N 1
ATOM 756 C CA . TYR A 1 98 ? -0.431 7.148 -0.622 1.00 75.88 98 TYR A CA 1
ATOM 757 C C . TYR A 1 98 ? 0.307 7.929 0.469 1.00 75.88 98 TYR A C 1
ATOM 759 O O . TYR A 1 98 ? 0.260 9.157 0.468 1.00 75.88 98 TYR A O 1
ATOM 767 N N . GLU A 1 99 ? 1.014 7.263 1.378 1.00 77.62 99 GLU A N 1
ATOM 768 C CA . GLU A 1 99 ? 1.959 7.920 2.289 1.00 77.62 99 GLU A CA 1
ATOM 769 C C . GLU A 1 99 ? 3.089 8.581 1.484 1.00 77.62 99 GLU A C 1
ATOM 771 O O . GLU A 1 99 ? 3.423 9.739 1.731 1.00 77.62 99 GLU A O 1
ATOM 776 N N . PHE A 1 100 ? 3.591 7.903 0.446 1.00 74.19 100 PHE A N 1
ATOM 777 C CA . PHE A 1 100 ? 4.552 8.479 -0.497 1.00 74.19 100 PHE A CA 1
ATOM 778 C C . PHE A 1 100 ? 3.956 9.607 -1.349 1.00 74.19 100 PHE A C 1
ATOM 780 O O . PHE A 1 100 ? 4.646 10.597 -1.570 1.00 74.19 100 PHE A O 1
ATOM 787 N N . LEU A 1 101 ? 2.688 9.518 -1.772 1.00 77.12 101 LEU A N 1
ATOM 788 C CA . LEU A 1 101 ? 1.986 10.619 -2.453 1.00 77.12 101 LEU A CA 1
ATOM 789 C C . LEU A 1 101 ? 1.907 11.871 -1.573 1.00 77.12 101 LEU A C 1
ATOM 791 O O . LEU A 1 101 ? 2.095 12.980 -2.060 1.00 77.12 101 LEU A O 1
ATOM 795 N N . ARG A 1 102 ? 1.638 11.704 -0.272 1.00 71.69 102 ARG A N 1
ATOM 796 C CA . ARG A 1 102 ? 1.581 12.824 0.681 1.00 71.69 102 ARG A CA 1
ATOM 797 C C . ARG A 1 102 ? 2.947 13.455 0.928 1.00 71.69 102 ARG A C 1
ATOM 799 O O . ARG A 1 102 ? 3.014 14.654 1.161 1.00 71.69 102 ARG A O 1
ATOM 806 N N . ALA A 1 103 ? 4.014 12.659 0.903 1.00 73.00 103 ALA A N 1
ATOM 807 C CA . ALA A 1 103 ? 5.380 13.161 1.026 1.00 73.00 103 ALA A CA 1
ATOM 808 C C . ALA A 1 103 ? 5.887 13.807 -0.279 1.00 73.00 103 ALA A C 1
ATOM 810 O O . ALA A 1 103 ? 6.704 14.725 -0.235 1.00 73.00 103 ALA A O 1
ATOM 811 N N . HIS A 1 104 ? 5.396 13.340 -1.432 1.00 69.88 104 HIS A N 1
ATOM 812 C CA . HIS A 1 104 ? 5.827 13.765 -2.760 1.00 69.88 104 HIS A CA 1
ATOM 813 C C . HIS A 1 104 ? 4.630 13.886 -3.720 1.00 69.88 104 HIS A C 1
ATOM 815 O O . HIS A 1 104 ? 4.248 12.922 -4.387 1.00 69.88 104 HIS A O 1
ATOM 821 N N . GLU A 1 105 ? 4.100 15.104 -3.872 1.00 66.31 105 GLU A N 1
ATOM 822 C CA . GLU A 1 105 ? 2.936 15.435 -4.726 1.00 66.31 105 GLU A CA 1
ATOM 823 C C . GLU A 1 105 ? 3.124 15.129 -6.229 1.00 66.31 105 GLU A C 1
ATOM 825 O O . GLU A 1 105 ? 2.199 15.241 -7.034 1.00 66.31 105 GLU A O 1
ATOM 830 N N . GLN A 1 106 ? 4.344 14.773 -6.631 1.00 70.06 106 GLN A N 1
ATOM 831 C CA . GLN A 1 106 ? 4.741 14.514 -8.015 1.00 70.06 106 GLN A CA 1
ATOM 832 C C . GLN A 1 106 ? 4.426 13.084 -8.473 1.00 70.06 106 GLN A C 1
ATOM 834 O O . GLN A 1 106 ? 4.354 12.808 -9.673 1.00 70.06 106 GLN A O 1
ATOM 839 N N . LEU A 1 107 ? 4.238 12.165 -7.524 1.00 74.31 107 LEU A N 1
ATOM 840 C CA . LEU A 1 107 ? 3.752 10.825 -7.815 1.00 74.31 107 LEU A CA 1
ATOM 841 C C . LEU A 1 107 ? 2.230 10.910 -8.036 1.00 74.31 107 LEU A C 1
ATOM 843 O O . LEU A 1 107 ? 1.545 11.667 -7.354 1.00 74.31 107 LEU A O 1
ATOM 847 N N . LYS A 1 108 ? 1.673 10.153 -8.983 1.00 74.25 108 LYS A N 1
ATOM 848 C CA . LYS A 1 108 ? 0.212 10.013 -9.148 1.00 74.25 108 LYS A CA 1
ATOM 849 C C . LYS A 1 108 ? -0.147 8.547 -9.317 1.00 74.25 108 LYS A C 1
ATOM 851 O O . LYS A 1 108 ? 0.518 7.840 -10.066 1.00 74.25 108 LYS A O 1
ATOM 856 N N . VAL A 1 109 ? -1.199 8.084 -8.651 1.00 79.00 109 VAL A N 1
ATOM 857 C CA . VAL A 1 109 ? -1.735 6.726 -8.837 1.00 79.00 109 VAL A CA 1
ATOM 858 C C . VAL A 1 109 ? -2.983 6.843 -9.707 1.00 79.00 109 VAL A C 1
ATOM 860 O O . VAL A 1 109 ? -3.955 7.474 -9.303 1.00 79.00 109 VAL A O 1
ATOM 863 N N . GLU A 1 110 ? -2.941 6.293 -10.921 1.00 72.50 110 GLU A N 1
ATOM 864 C CA . GLU A 1 110 ? -4.034 6.466 -11.895 1.00 72.50 110 GLU A CA 1
ATOM 865 C C . GLU A 1 110 ? -5.069 5.351 -11.855 1.00 72.50 110 GLU A C 1
ATOM 867 O O . GLU A 1 110 ? -6.235 5.587 -12.163 1.00 72.50 110 GLU A O 1
ATOM 872 N N . GLY A 1 111 ? -4.664 4.152 -11.449 1.00 71.44 111 GLY A N 1
ATOM 873 C CA . GLY A 1 111 ? -5.572 3.020 -11.388 1.00 71.44 111 GLY A CA 1
ATOM 874 C C . GLY A 1 111 ? -4.934 1.803 -10.746 1.00 71.44 111 GLY A C 1
ATOM 875 O O . GLY A 1 111 ? -3.709 1.647 -10.726 1.00 71.44 111 GLY A O 1
ATOM 876 N N . ALA A 1 112 ? -5.785 0.936 -10.220 1.00 78.19 112 ALA A N 1
ATOM 877 C CA . ALA A 1 112 ? -5.389 -0.336 -9.648 1.00 78.19 112 ALA A CA 1
ATOM 878 C C . ALA A 1 112 ? -6.357 -1.429 -10.068 1.00 78.19 112 ALA A C 1
ATOM 880 O O . ALA A 1 112 ? -7.537 -1.165 -10.279 1.00 78.19 112 ALA A O 1
ATOM 881 N N . ILE A 1 113 ? -5.868 -2.661 -10.136 1.00 74.75 113 ILE A N 1
ATOM 882 C CA . ILE A 1 113 ? -6.733 -3.833 -10.118 1.00 74.75 113 ILE A CA 1
ATOM 883 C C . ILE A 1 113 ? -6.396 -4.656 -8.886 1.00 74.75 113 ILE A C 1
ATOM 885 O O . ILE A 1 113 ? -5.235 -5.010 -8.661 1.00 74.75 113 ILE A O 1
ATOM 889 N N . ILE A 1 114 ? -7.426 -4.958 -8.103 1.00 73.75 114 ILE A N 1
ATOM 890 C CA . ILE A 1 114 ? -7.362 -5.854 -6.950 1.00 73.75 114 ILE A CA 1
ATOM 891 C C . ILE A 1 114 ? -8.401 -6.942 -7.203 1.00 73.75 114 ILE A C 1
ATOM 893 O O . ILE A 1 114 ? -9.576 -6.614 -7.360 1.00 73.75 114 ILE A O 1
ATOM 897 N N . GLU A 1 115 ? -7.968 -8.206 -7.267 1.00 67.12 115 GLU A N 1
ATOM 898 C CA . GLU A 1 115 ? -8.869 -9.365 -7.419 1.00 67.12 115 GLU A CA 1
ATOM 899 C C . GLU A 1 115 ? -9.888 -9.178 -8.567 1.00 67.12 115 GLU A C 1
ATOM 901 O O . GLU A 1 115 ? -11.096 -9.302 -8.384 1.00 67.12 115 GLU A O 1
ATOM 906 N N . ASP A 1 116 ? -9.386 -8.804 -9.751 1.00 66.75 116 ASP A N 1
ATOM 907 C CA . ASP A 1 116 ? -10.143 -8.572 -10.994 1.00 66.75 116 ASP A CA 1
ATOM 908 C C . ASP A 1 116 ? -11.108 -7.367 -11.011 1.00 66.75 116 ASP A C 1
ATOM 910 O O . ASP A 1 116 ? -11.756 -7.109 -12.029 1.00 66.75 116 ASP A O 1
ATOM 914 N N . ARG A 1 117 ? -11.164 -6.552 -9.947 1.00 67.88 117 ARG A N 1
ATOM 915 C CA . ARG A 1 117 ? -11.902 -5.275 -9.955 1.00 67.88 117 ARG A CA 1
ATOM 916 C C . ARG A 1 117 ? -10.991 -4.092 -10.248 1.00 67.88 117 ARG A C 1
ATOM 918 O O . ARG A 1 117 ? -9.961 -3.924 -9.598 1.00 67.88 117 ARG A O 1
ATOM 925 N N . LEU A 1 118 ? -11.399 -3.263 -11.208 1.00 72.06 118 LEU A N 1
ATOM 926 C CA . LEU A 1 118 ? -10.755 -1.990 -11.521 1.00 72.06 118 LEU A CA 1
ATOM 927 C C . LEU A 1 118 ? -11.166 -0.937 -10.486 1.00 72.06 118 LEU A C 1
ATOM 929 O O . LEU A 1 118 ? -12.356 -0.714 -10.289 1.00 72.06 118 LEU A O 1
ATOM 933 N N . PHE A 1 119 ? -10.180 -0.283 -9.882 1.00 72.75 119 PHE A N 1
ATOM 934 C CA . PHE A 1 119 ? -10.360 0.846 -8.978 1.00 72.75 119 PHE A CA 1
ATOM 935 C C . PHE A 1 119 ? -9.753 2.102 -9.600 1.00 72.75 119 PHE A C 1
ATOM 937 O O . PHE A 1 119 ? -8.577 2.115 -9.988 1.00 72.75 119 PHE A O 1
ATOM 944 N N . GLU A 1 120 ? -10.555 3.161 -9.676 1.00 75.19 120 GLU A N 1
ATOM 945 C CA . GLU A 1 120 ? -10.118 4.488 -10.120 1.00 75.19 120 GLU A CA 1
ATOM 946 C C . GLU A 1 120 ? -9.478 5.291 -8.973 1.00 75.19 120 GLU A C 1
ATOM 948 O O . GLU A 1 120 ? -9.600 4.946 -7.796 1.00 75.19 120 GLU A O 1
ATOM 953 N N . SER A 1 121 ? -8.801 6.396 -9.301 1.00 69.81 121 SER A N 1
ATOM 954 C CA . SER A 1 121 ? -8.034 7.229 -8.356 1.00 69.81 121 SER A CA 1
ATOM 955 C C . SER A 1 121 ? -8.802 7.652 -7.091 1.00 69.81 121 SER A C 1
ATOM 957 O O . SER A 1 121 ? -8.227 7.677 -6.002 1.00 69.81 121 SER A O 1
ATOM 959 N N . LYS A 1 122 ? -10.109 7.929 -7.199 1.00 66.94 122 LYS A N 1
ATOM 960 C CA . LYS A 1 122 ? -10.967 8.295 -6.053 1.00 66.94 122 LYS A CA 1
ATOM 961 C C . LYS A 1 122 ? -11.266 7.116 -5.127 1.00 66.94 122 LYS A C 1
ATOM 963 O O . LYS A 1 122 ? -11.347 7.281 -3.912 1.00 66.94 122 LYS A O 1
ATOM 968 N N . GLU A 1 123 ? -11.428 5.923 -5.683 1.00 65.06 123 GLU A N 1
ATOM 969 C CA . GLU A 1 123 ? -11.671 4.707 -4.901 1.00 65.06 123 GLU A CA 1
ATOM 970 C C . GLU A 1 123 ? -10.374 4.213 -4.256 1.00 65.06 123 GLU A C 1
ATOM 972 O O . GLU A 1 123 ? -10.370 3.735 -3.121 1.00 65.06 123 GLU A O 1
ATOM 977 N N . LEU A 1 124 ? -9.248 4.434 -4.933 1.00 69.12 124 LEU A N 1
ATOM 978 C CA . LEU A 1 124 ? -7.904 4.211 -4.412 1.00 69.12 124 LEU A CA 1
ATOM 979 C C . LEU A 1 124 ? -7.578 5.087 -3.193 1.00 69.12 124 LEU A C 1
ATOM 981 O O . LEU A 1 124 ? -6.928 4.616 -2.258 1.00 69.12 124 LEU A O 1
ATOM 985 N N . GLU A 1 125 ? -8.082 6.322 -3.145 1.00 67.62 125 GLU A N 1
ATOM 986 C CA . GLU A 1 125 ? -7.989 7.183 -1.958 1.00 67.62 125 GLU A CA 1
ATOM 987 C C . GLU A 1 125 ? -8.777 6.634 -0.764 1.00 67.62 125 GLU A C 1
ATOM 989 O O . GLU A 1 125 ? -8.367 6.799 0.387 1.00 67.62 125 GLU A O 1
ATOM 994 N N . ALA A 1 126 ? -9.915 5.985 -1.011 1.00 63.41 126 ALA A N 1
ATOM 995 C CA . ALA A 1 126 ? -10.674 5.320 0.043 1.00 63.41 126 ALA A CA 1
ATOM 996 C C . ALA A 1 126 ? -9.957 4.044 0.514 1.00 63.41 126 ALA A C 1
ATOM 998 O O . ALA A 1 126 ? -9.848 3.808 1.719 1.00 63.41 126 ALA A O 1
ATOM 999 N N . LEU A 1 127 ? -9.397 3.273 -0.422 1.00 66.44 127 LEU A N 1
ATOM 1000 C CA . LEU A 1 127 ? -8.595 2.078 -0.148 1.00 66.44 127 LEU A CA 1
ATOM 1001 C C . LEU A 1 127 ? -7.328 2.389 0.653 1.00 66.44 127 LEU A C 1
ATOM 1003 O O . LEU A 1 127 ? -6.937 1.599 1.508 1.00 66.44 127 LEU A O 1
ATOM 1007 N N . SER A 1 128 ? -6.694 3.539 0.431 1.00 66.00 128 SER A N 1
ATOM 1008 C CA . SER A 1 128 ? -5.478 3.910 1.160 1.00 66.00 128 SER A CA 1
ATOM 1009 C C . SER A 1 128 ? -5.720 4.340 2.602 1.00 66.00 128 SER A C 1
ATOM 1011 O O . SER A 1 128 ? -4.822 4.233 3.437 1.00 66.00 128 SER A O 1
ATOM 1013 N N . LYS A 1 129 ? -6.938 4.789 2.922 1.00 68.12 129 LYS A N 1
ATOM 1014 C CA . LYS A 1 129 ? -7.353 5.082 4.300 1.00 68.12 129 LYS A CA 1
ATOM 1015 C C . LYS A 1 129 ? -7.637 3.815 5.105 1.00 68.12 129 LYS A C 1
ATOM 1017 O O . LYS A 1 129 ? -7.770 3.906 6.326 1.00 68.12 129 LYS A O 1
ATOM 1022 N N . LEU A 1 130 ? -7.738 2.652 4.457 1.00 67.88 130 LEU A N 1
ATOM 1023 C CA . LEU A 1 130 ? -7.992 1.403 5.159 1.00 67.88 130 LEU A CA 1
ATOM 1024 C C . LEU A 1 130 ? -6.764 0.998 5.988 1.00 67.88 130 LEU A C 1
ATOM 1026 O O . LEU A 1 130 ? -5.635 0.988 5.487 1.00 67.88 130 LEU A O 1
ATOM 1030 N N . PRO A 1 131 ? -6.964 0.659 7.271 1.00 65.19 131 PRO A N 1
ATOM 1031 C CA . PRO A 1 131 ? -5.885 0.175 8.109 1.00 65.19 131 PRO A CA 1
ATOM 1032 C C . PRO A 1 131 ? -5.524 -1.283 7.771 1.00 65.19 131 PRO A C 1
ATOM 1034 O O . PRO A 1 131 ? -6.185 -1.953 6.978 1.00 65.19 131 PRO A O 1
ATOM 1037 N N . THR A 1 132 ? -4.440 -1.785 8.365 1.00 72.25 132 THR A N 1
ATOM 1038 C CA . THR A 1 132 ? -3.943 -3.149 8.121 1.00 72.25 132 THR A CA 1
ATOM 1039 C C . THR A 1 132 ? -4.965 -4.217 8.533 1.00 72.25 132 THR A C 1
ATOM 1041 O O . THR A 1 132 ? -5.846 -3.966 9.358 1.00 72.25 132 THR A O 1
ATOM 1044 N N . LYS A 1 133 ? -4.831 -5.444 8.005 1.00 71.00 133 LYS A N 1
ATOM 1045 C CA . LYS A 1 133 ? -5.731 -6.576 8.314 1.00 71.00 133 LYS A CA 1
ATOM 1046 C C . LYS A 1 133 ? -5.909 -6.802 9.820 1.00 71.00 133 LYS A C 1
ATOM 1048 O O . LYS A 1 133 ? -7.019 -7.061 10.277 1.00 71.00 133 LYS A O 1
ATOM 1053 N N . GLU A 1 134 ? -4.836 -6.686 10.595 1.00 75.75 134 GLU A N 1
ATOM 1054 C CA . GLU A 1 134 ? -4.874 -6.845 12.053 1.00 75.75 134 GLU A CA 1
ATOM 1055 C C . GLU A 1 134 ? -5.662 -5.731 12.740 1.00 75.75 134 GLU A C 1
ATOM 1057 O O . GLU A 1 134 ? -6.478 -6.002 13.619 1.00 75.75 134 GLU A O 1
ATOM 1062 N N . VAL A 1 135 ? -5.478 -4.485 12.302 1.00 79.31 135 VAL A N 1
ATOM 1063 C CA . VAL A 1 135 ? -6.218 -3.340 12.840 1.00 79.31 135 VAL A CA 1
ATOM 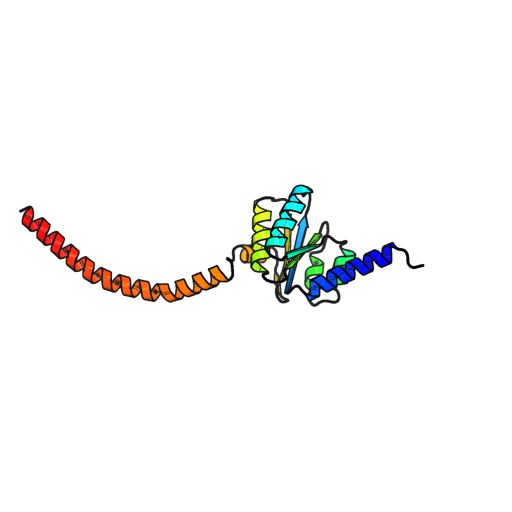1064 C C . VAL A 1 135 ? -7.693 -3.421 12.450 1.00 79.31 135 VAL A C 1
ATOM 1066 O O . VAL A 1 135 ? -8.546 -3.178 13.297 1.00 79.31 135 VAL A O 1
ATOM 1069 N N . LEU A 1 136 ? -8.016 -3.843 11.224 1.00 76.75 136 LEU A N 1
ATOM 1070 C CA . LEU A 1 136 ? -9.399 -4.092 10.800 1.00 76.75 136 LEU A CA 1
ATOM 1071 C C . LEU A 1 136 ? -10.064 -5.179 11.655 1.00 76.75 136 LEU A C 1
ATOM 1073 O O . LEU A 1 136 ? -11.189 -5.003 12.124 1.00 76.75 136 LEU A O 1
ATOM 1077 N N . ARG A 1 137 ? -9.355 -6.280 11.934 1.00 83.25 137 ARG A N 1
ATOM 1078 C CA . ARG A 1 137 ? -9.839 -7.324 12.852 1.00 83.25 137 ARG A CA 1
ATOM 1079 C C . ARG A 1 137 ? -10.024 -6.784 14.267 1.00 83.25 137 ARG A C 1
ATOM 1081 O O . ARG A 1 137 ? -11.041 -7.069 14.893 1.00 83.25 137 ARG A O 1
ATOM 1088 N N . MET A 1 138 ? -9.088 -5.977 14.766 1.00 85.69 138 MET A N 1
ATOM 1089 C CA . MET A 1 138 ? -9.206 -5.346 16.081 1.00 85.69 138 MET A CA 1
ATOM 1090 C C . MET A 1 138 ? -10.421 -4.414 16.143 1.00 85.69 138 MET A C 1
ATOM 1092 O O . MET A 1 138 ? -11.163 -4.461 17.119 1.00 85.69 138 MET A O 1
ATOM 1096 N N . GLN A 1 139 ? -10.660 -3.602 15.113 1.00 84.00 139 GLN A N 1
ATOM 1097 C CA . GLN A 1 139 ? -11.825 -2.718 15.030 1.00 84.00 139 GLN A CA 1
ATOM 1098 C C . GLN A 1 139 ? -13.137 -3.509 15.035 1.00 84.00 139 GLN A C 1
ATOM 1100 O O . GLN A 1 139 ? -14.074 -3.129 15.738 1.00 84.00 139 GLN A O 1
ATOM 1105 N N . LEU A 1 140 ? -13.189 -4.644 14.336 1.00 85.38 140 LEU A N 1
ATOM 1106 C CA . LEU A 1 140 ? -14.335 -5.557 14.360 1.00 85.38 140 LEU A CA 1
ATOM 1107 C C . LEU A 1 140 ? -14.556 -6.131 15.772 1.00 85.38 140 LEU A C 1
ATOM 1109 O O . LEU A 1 140 ? -15.643 -6.042 16.340 1.00 85.38 140 LEU A O 1
ATOM 1113 N N . VAL A 1 141 ? -13.505 -6.648 16.407 1.00 90.25 141 VAL A N 1
ATOM 1114 C CA . VAL A 1 141 ? -13.598 -7.165 17.782 1.00 90.25 141 VAL A CA 1
ATOM 1115 C C . VAL A 1 141 ? -14.000 -6.061 18.768 1.00 90.25 141 VAL A C 1
ATOM 1117 O O . VAL A 1 141 ? -14.798 -6.293 19.677 1.00 90.25 141 VAL A O 1
ATOM 1120 N N . MET A 1 142 ? -13.490 -4.842 18.596 1.00 89.44 142 MET A N 1
ATOM 1121 C CA . MET A 1 142 ? -13.837 -3.696 19.436 1.00 89.44 142 MET A CA 1
ATOM 1122 C C . MET A 1 142 ? -15.286 -3.256 19.249 1.00 89.44 142 MET A C 1
ATOM 1124 O O . MET A 1 142 ? -15.943 -2.950 20.242 1.00 89.44 142 MET A O 1
ATOM 1128 N N . THR A 1 143 ? -15.801 -3.258 18.020 1.00 89.06 143 THR A N 1
ATOM 1129 C CA . THR A 1 143 ? -17.206 -2.928 17.739 1.00 89.06 143 THR A CA 1
ATOM 1130 C C . THR A 1 143 ? -18.150 -3.979 18.314 1.00 89.06 143 THR A C 1
ATOM 1132 O O . THR A 1 143 ? -19.119 -3.602 18.968 1.00 89.06 143 THR A O 1
ATOM 1135 N N . LEU A 1 144 ? -17.816 -5.270 18.223 1.00 89.62 144 LEU A N 1
ATOM 1136 C CA . LEU A 1 144 ? -18.558 -6.342 18.906 1.00 89.62 144 LEU A CA 1
ATOM 1137 C C . LEU A 1 144 ? -18.514 -6.212 20.436 1.00 89.62 144 LEU A C 1
ATOM 1139 O O . LEU A 1 144 ? -19.507 -6.444 21.123 1.00 89.62 144 LEU A O 1
ATOM 1143 N N . LYS A 1 145 ? -17.363 -5.823 20.993 1.00 90.50 145 LYS A N 1
ATOM 1144 C CA . LYS A 1 145 ? -17.177 -5.673 22.445 1.00 90.50 145 LYS A CA 1
ATOM 1145 C C . LYS A 1 145 ? -17.770 -4.374 23.004 1.00 90.50 145 LYS A C 1
ATOM 1147 O O . LYS A 1 145 ? -18.011 -4.288 24.210 1.00 90.50 145 LYS A O 1
ATOM 1152 N N . SER A 1 146 ? -17.989 -3.368 22.159 1.00 90.56 146 SER A N 1
ATOM 1153 C CA . SER A 1 146 ? -18.528 -2.054 22.528 1.00 90.56 146 SER A CA 1
ATOM 1154 C C . SER A 1 146 ? -19.860 -2.132 23.295 1.00 90.56 146 SER A C 1
ATOM 1156 O O . SER A 1 146 ? -19.898 -1.645 24.429 1.00 90.56 146 SER A O 1
ATOM 1158 N N . PRO A 1 147 ? -20.920 -2.804 22.795 1.00 88.31 147 PRO A N 1
ATOM 1159 C CA . PRO A 1 147 ? -22.197 -2.882 23.509 1.00 88.31 147 PRO A CA 1
ATOM 1160 C C . PRO A 1 147 ? -22.092 -3.627 24.846 1.00 88.31 147 PRO A C 1
ATOM 1162 O O . PRO A 1 147 ? -22.678 -3.195 25.835 1.00 88.31 147 PRO A O 1
ATOM 1165 N N . ILE A 1 148 ? -21.284 -4.691 24.920 1.00 90.88 148 ILE A N 1
ATOM 1166 C CA . ILE A 1 148 ? -21.077 -5.466 26.157 1.00 90.88 148 ILE A CA 1
ATOM 1167 C C . ILE A 1 148 ? -20.409 -4.597 27.229 1.00 90.88 148 ILE A C 1
ATOM 1169 O O . ILE A 1 148 ? -20.831 -4.575 28.388 1.00 90.88 148 ILE A O 1
ATOM 1173 N N . ARG A 1 149 ? -19.372 -3.842 26.843 1.00 88.31 149 ARG A N 1
ATOM 1174 C CA . ARG A 1 149 ? -18.713 -2.885 27.742 1.00 88.31 149 ARG A CA 1
ATOM 1175 C C . ARG A 1 149 ? -19.657 -1.763 28.158 1.00 88.31 149 ARG A C 1
ATOM 1177 O O . ARG A 1 149 ? -19.661 -1.411 29.335 1.00 88.31 149 ARG A O 1
ATOM 1184 N N . GLY A 1 150 ? -20.445 -1.227 27.226 1.00 87.62 150 GLY A N 1
ATOM 1185 C CA . GLY A 1 150 ? -21.435 -0.187 27.501 1.00 87.62 150 GLY A CA 1
ATOM 1186 C C . GLY A 1 150 ? -22.466 -0.641 28.532 1.00 87.62 150 GLY A C 1
ATOM 1187 O O . GLY A 1 150 ? -22.680 0.041 29.530 1.00 87.62 150 GLY A O 1
ATOM 1188 N N . PHE A 1 151 ? -23.022 -1.840 28.362 1.00 89.38 151 PHE A N 1
ATOM 1189 C CA . PHE A 1 151 ? -23.986 -2.415 29.298 1.00 89.38 151 PHE A CA 1
ATOM 1190 C C . PHE A 1 151 ? -23.394 -2.613 30.702 1.00 89.38 151 PHE A C 1
ATOM 1192 O O . PHE A 1 151 ? -23.960 -2.156 31.698 1.00 89.38 151 PHE A O 1
ATOM 1199 N N . ALA A 1 152 ? -22.203 -3.212 30.792 1.00 89.69 152 ALA A N 1
ATOM 1200 C CA .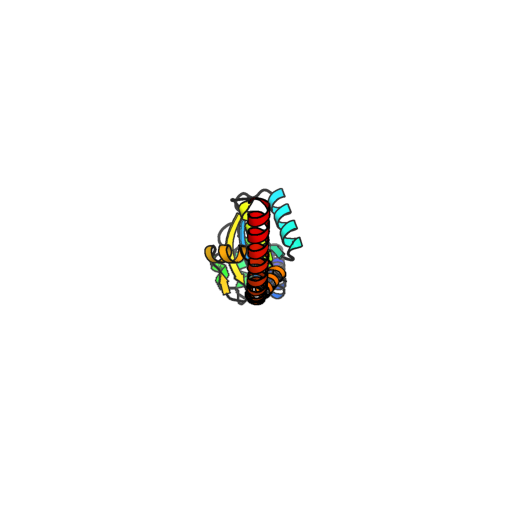 ALA A 1 152 ? -21.514 -3.392 32.068 1.00 89.69 152 ALA A CA 1
ATOM 1201 C C . ALA A 1 152 ? -21.163 -2.051 32.743 1.00 89.69 152 ALA A C 1
ATOM 1203 O O . ALA A 1 152 ? -21.189 -1.947 33.971 1.00 89.69 152 ALA A O 1
ATOM 1204 N N . ALA A 1 153 ? -20.839 -1.019 31.960 1.00 89.75 153 ALA A N 1
ATOM 1205 C CA . ALA A 1 153 ? -20.569 0.318 32.474 1.00 89.75 153 ALA A CA 1
ATOM 1206 C C . ALA A 1 153 ? -21.831 0.969 33.054 1.00 89.75 153 ALA A C 1
ATOM 1208 O O . ALA A 1 153 ? -21.759 1.530 34.144 1.00 89.75 153 ALA A O 1
ATOM 1209 N N . VAL A 1 154 ? -22.984 0.844 32.387 1.00 91.38 154 VAL A N 1
ATOM 1210 C CA . VAL A 1 154 ? -24.263 1.385 32.881 1.00 91.38 154 VAL A CA 1
ATOM 1211 C C . VAL A 1 154 ? -24.655 0.747 34.216 1.00 91.38 154 VAL A C 1
ATOM 1213 O O . VAL A 1 154 ? -24.974 1.472 35.157 1.00 91.38 154 VAL A O 1
ATOM 1216 N N . LEU A 1 155 ? -24.538 -0.579 34.342 1.00 89.62 155 LEU A N 1
ATOM 1217 C CA . LEU A 1 155 ? -24.815 -1.292 35.598 1.00 89.62 155 LEU A CA 1
ATOM 1218 C C . LEU A 1 155 ? -23.881 -0.872 36.742 1.00 89.62 155 LEU A C 1
ATOM 1220 O O . LEU A 1 155 ? -24.302 -0.730 37.887 1.00 89.62 155 LEU A O 1
ATOM 1224 N N . LYS A 1 156 ? -22.597 -0.645 36.452 1.00 89.06 156 LYS A N 1
ATOM 1225 C CA . LYS A 1 156 ? -21.660 -0.126 37.460 1.00 89.06 156 LYS A CA 1
ATOM 1226 C C . LYS A 1 156 ? -21.958 1.328 37.820 1.00 89.06 156 LYS A C 1
ATOM 1228 O O . LYS A 1 156 ? -21.752 1.731 38.964 1.00 89.06 156 LYS A O 1
ATOM 1233 N N . GLN A 1 157 ? -22.428 2.122 36.861 1.00 91.44 157 GLN A N 1
ATOM 1234 C CA . GLN A 1 157 ? -22.684 3.542 37.057 1.00 91.44 157 GLN A CA 1
ATOM 1235 C C . GLN A 1 157 ? -23.895 3.793 37.958 1.00 91.44 157 GLN A C 1
ATOM 1237 O O . GLN A 1 157 ? -23.852 4.721 38.762 1.00 91.44 157 GLN A O 1
ATOM 1242 N N . THR A 1 158 ? -24.947 2.977 37.881 1.00 89.12 158 THR A N 1
ATOM 1243 C CA . THR A 1 158 ? -26.102 3.083 38.790 1.00 89.12 158 THR A CA 1
ATOM 1244 C C . THR A 1 158 ? -25.703 2.826 40.243 1.00 89.12 158 THR A C 1
ATOM 1246 O O . THR A 1 158 ? -26.027 3.638 41.109 1.00 89.12 158 THR A O 1
ATOM 1249 N N . LEU A 1 159 ? -24.908 1.782 40.505 1.00 88.25 159 LEU A N 1
ATOM 1250 C CA . LEU A 1 159 ? -24.366 1.497 41.841 1.00 88.25 159 LEU A CA 1
ATOM 1251 C C . LEU A 1 159 ? -23.476 2.636 42.358 1.00 88.25 159 LEU A C 1
ATOM 1253 O O . LEU A 1 159 ? -23.628 3.084 43.492 1.00 88.25 159 LEU A O 1
ATOM 1257 N N . ARG A 1 160 ? -22.576 3.157 41.517 1.00 87.31 160 ARG A N 1
ATOM 1258 C CA . ARG A 1 160 ? -21.705 4.283 41.890 1.00 87.31 160 ARG A CA 1
ATOM 1259 C C . ARG A 1 160 ? -22.491 5.548 42.202 1.00 87.31 160 ARG A C 1
ATOM 1261 O O . ARG A 1 160 ? -22.190 6.202 43.190 1.00 87.31 160 ARG A O 1
ATOM 1268 N N . LYS A 1 161 ? -23.495 5.896 41.391 1.00 86.31 161 LYS A N 1
ATOM 1269 C CA . LYS A 1 161 ? -24.343 7.075 41.634 1.00 86.31 161 LYS A CA 1
ATOM 1270 C C . LYS A 1 161 ? -25.067 6.992 42.977 1.00 86.31 161 LYS A C 1
ATOM 1272 O O . LYS A 1 161 ? -25.189 8.011 43.647 1.00 86.31 161 LYS A O 1
ATOM 1277 N N . PHE A 1 162 ? -25.499 5.799 43.383 1.00 86.62 162 PHE A N 1
ATOM 1278 C CA . PHE A 1 162 ? -26.101 5.597 44.698 1.00 86.62 162 PHE A CA 1
ATOM 1279 C C . PHE A 1 162 ? -25.099 5.858 45.832 1.00 86.62 162 PHE A C 1
ATOM 1281 O O . PHE A 1 162 ? -25.392 6.632 46.740 1.00 86.62 162 PHE A O 1
ATOM 1288 N N . VAL A 1 163 ? -23.886 5.303 45.733 1.00 90.12 163 VAL A N 1
ATOM 1289 C CA . VAL A 1 163 ? -22.807 5.557 46.707 1.00 90.12 163 VAL A CA 1
ATOM 1290 C C . VAL A 1 163 ? -22.429 7.041 46.754 1.00 90.12 163 VAL A C 1
ATOM 1292 O O . VAL A 1 163 ? -22.313 7.600 47.838 1.00 90.12 163 VAL A O 1
ATOM 1295 N N . TYR A 1 164 ? -22.313 7.708 45.603 1.00 89.06 164 TYR A N 1
ATOM 1296 C CA . TYR A 1 164 ? -22.041 9.147 45.547 1.00 89.06 164 TYR A CA 1
ATOM 1297 C C . TYR A 1 164 ? -23.148 9.988 46.187 1.00 89.06 164 TYR A C 1
ATOM 1299 O O . TYR A 1 164 ? -22.850 10.982 46.841 1.00 89.06 164 TYR A O 1
ATOM 1307 N N . CYS A 1 165 ? -24.416 9.601 46.024 1.00 86.12 165 CYS A N 1
ATOM 1308 C CA . CYS A 1 165 ? -25.533 10.284 46.673 1.00 86.12 165 CYS A CA 1
ATOM 1309 C C . CYS A 1 165 ? -25.446 10.155 48.201 1.00 86.12 165 CYS A C 1
ATOM 1311 O O . CYS A 1 165 ? -25.600 11.142 48.915 1.00 86.12 165 CYS A O 1
ATOM 1313 N N . LEU A 1 166 ? -25.126 8.961 48.710 1.00 87.31 166 LEU A N 1
ATOM 1314 C CA . LEU A 1 166 ? -24.925 8.743 50.145 1.00 87.31 166 LEU A CA 1
ATOM 1315 C C . LEU A 1 166 ? -23.741 9.547 50.694 1.00 87.31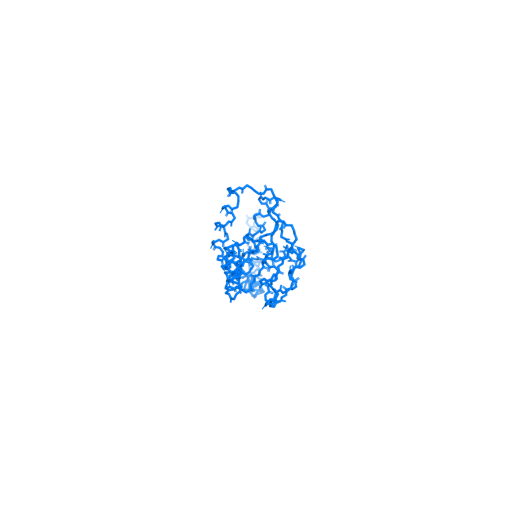 166 LEU A C 1
ATOM 1317 O O . LEU A 1 166 ? -23.857 10.147 51.760 1.00 87.31 166 LEU A O 1
ATOM 1321 N N . ASP A 1 167 ? -22.636 9.610 49.955 1.00 88.25 167 ASP A N 1
ATOM 1322 C CA . ASP A 1 167 ? -21.463 10.402 50.336 1.00 88.25 167 ASP A CA 1
ATOM 1323 C C . ASP A 1 167 ? -21.765 11.916 50.331 1.00 88.25 167 ASP A C 1
ATOM 1325 O O . ASP A 1 167 ? -21.375 12.655 51.237 1.00 88.25 167 ASP A O 1
ATOM 1329 N N . GLN A 1 168 ? -22.571 12.387 49.373 1.00 87.75 168 GLN A N 1
ATOM 1330 C CA . GLN A 1 168 ? -23.088 13.761 49.361 1.00 87.75 168 GLN A CA 1
ATOM 1331 C C . GLN A 1 168 ? -24.030 14.066 50.534 1.00 87.75 168 GLN A C 1
ATOM 1333 O O . GLN A 1 168 ? -24.004 15.173 51.070 1.00 87.75 168 GLN A O 1
ATOM 1338 N N . VAL A 1 169 ? -24.866 13.113 50.953 1.00 87.69 169 VAL A N 1
ATOM 1339 C CA . VAL A 1 169 ? -25.726 13.284 52.137 1.00 87.69 169 VAL A CA 1
ATOM 1340 C C . VAL A 1 169 ? -24.888 13.307 53.414 1.00 87.69 169 VAL A C 1
ATOM 1342 O O . VAL A 1 169 ? -25.136 14.145 54.281 1.00 87.69 169 VAL A O 1
ATOM 1345 N N . LYS A 1 170 ? -23.874 12.440 53.524 1.00 88.00 170 LYS A N 1
ATOM 1346 C CA . LYS A 1 170 ? -22.937 12.436 54.654 1.00 88.00 170 LYS A CA 1
ATOM 1347 C C . LYS A 1 170 ? -22.209 13.777 54.774 1.00 88.00 170 LYS A C 1
ATOM 1349 O O . LYS A 1 170 ? -22.253 14.400 55.827 1.00 88.00 170 LYS A O 1
ATOM 1354 N N . THR A 1 171 ? -21.616 14.258 53.685 1.00 81.12 171 THR A N 1
ATOM 1355 C CA . THR A 1 171 ? -20.880 15.535 53.676 1.00 81.12 171 THR A CA 1
ATOM 1356 C C . THR A 1 171 ? -21.764 16.761 53.904 1.00 81.12 171 THR A C 1
ATOM 1358 O O . THR A 1 171 ? -21.266 17.769 54.400 1.00 81.12 171 THR A O 1
ATOM 1361 N N . LYS A 1 172 ? -23.064 16.709 53.580 1.00 80.50 172 LYS A N 1
ATOM 1362 C CA . LYS A 1 172 ? -24.017 17.754 53.992 1.00 80.50 172 LYS A CA 1
ATOM 1363 C C . LYS A 1 172 ? -24.261 17.742 55.501 1.00 80.50 172 LYS A C 1
ATOM 1365 O O . LYS A 1 172 ? -24.215 18.800 56.108 1.00 80.50 172 LYS A O 1
ATOM 1370 N N . LYS A 1 173 ? -24.446 16.561 56.096 1.00 72.69 173 LYS A N 1
ATOM 1371 C CA . LYS A 1 173 ? -24.658 16.402 57.545 1.00 72.69 173 LYS A CA 1
ATOM 1372 C C . LYS A 1 173 ? -23.425 16.672 58.410 1.00 72.69 173 LYS A C 1
ATOM 1374 O O . LYS A 1 173 ? -23.579 16.868 59.600 1.00 72.69 173 LYS A O 1
ATOM 1379 N N . GLU A 1 174 ? -22.220 16.625 57.846 1.00 70.12 174 GLU A N 1
ATOM 1380 C CA . GLU A 1 174 ? -20.984 17.029 58.540 1.00 70.12 174 GLU A CA 1
ATOM 1381 C C . GLU A 1 174 ? -20.703 18.542 58.427 1.00 70.12 174 GLU A C 1
ATOM 1383 O O . GLU A 1 174 ? -19.789 19.041 59.079 1.00 70.12 174 GLU A O 1
ATOM 1388 N N . LYS A 1 175 ? -21.439 19.265 57.569 1.00 60.75 175 LYS A N 1
ATOM 1389 C CA . LYS A 1 175 ? -21.310 20.720 57.370 1.00 60.75 175 LYS A CA 1
ATOM 1390 C C . LYS A 1 175 ? -22.426 21.538 58.032 1.00 60.75 175 LYS A C 1
ATOM 1392 O O . LYS A 1 175 ? -22.241 22.743 58.186 1.00 60.75 175 LYS A O 1
ATOM 1397 N N . GLU A 1 176 ? -23.551 20.905 58.358 1.00 45.81 176 GLU A N 1
ATOM 1398 C CA . GLU A 1 176 ? -24.565 21.396 59.310 1.00 45.81 176 GLU A CA 1
ATOM 1399 C C . GLU A 1 176 ? -24.180 20.995 60.738 1.00 45.81 176 GLU A C 1
ATOM 1401 O O . GLU A 1 176 ? -24.408 21.821 61.648 1.00 45.81 176 GLU A O 1
#

Secondary structure (DSSP, 8-state):
---HHHHHHHHHHHHHHHHHHT-SEEEEEEE-S--HHHHHHHHHHHHHTTEEEEE--HHHHHHHHTTSTTGGGGGG--SSEEEEEESS-HHHHHHHHHHHHHH-TTEEEEEEEETTEEEEHHHHHHHHTPPPHHHHHHHHHHHHHHHHHHHHHHHHHHHHHHHHHHHHHHHHHTT-

Solvent-accessible surface area (backbone atoms only — not comparable to full-atom values): 9637 Å² total; per-residue (Å²): 129,83,58,68,72,55,57,53,50,50,55,52,34,49,54,50,42,56,48,50,77,61,27,60,22,42,37,40,30,36,60,53,90,69,52,72,69,58,54,49,52,52,51,52,57,30,49,77,46,53,26,49,80,47,76,61,58,56,71,50,51,45,63,42,27,67,83,43,92,56,46,80,56,49,80,68,59,64,82,60,42,32,42,34,34,21,45,83,41,56,49,60,42,40,26,52,53,49,55,48,29,74,76,37,80,54,47,45,62,60,34,34,36,52,80,86,41,82,38,47,46,72,55,47,57,57,46,30,70,47,69,53,74,69,54,50,52,48,51,51,55,47,59,69,45,43,61,59,50,51,53,56,48,52,61,51,46,57,58,48,52,52,54,51,51,52,51,53,52,50,57,50,64,75,73,108

Radius of gyration: 26.79 Å; Cα contacts (8 Å, |Δi|>4): 199; chains: 1; bounding box: 46×36×95 Å

Mean predicted aligned error: 11.32 Å

Foldseek 3Di:
DPDVVVVVLVVLLVVVLVLVVQFQKKWKKAQDPDDPVLVVVLQVLCVVQQKHKDFDDLVSVCVSCVVDLNNVCNVVSDDRIIMIGGRPDPLSNLLSLVVSCVVPVNMATAWMDHNSDIDGRVRSVVSNPDDDPVVVVVVVVCVVCVVVVVVVVVVVVVVVVVVVVVVVVVVVVVVD

pLDDT: mean 76.88, std 8.2, range [45.28, 91.44]

Sequence (176 aa):
MEKIGVLIKQALSNRVRDSLKHSNSIFVIKYERLSSPDLTTLRQALKNTKATLFVTKNSVAIRSLSDSNFQAISKYIQGSCGLVFAKDDPVTTCRALYEFLRAHEQLKVEGAIIEDRLFESKELEALSKLPTKEVLRMQLVMTLKSPIRGFAAVLKQTLRKFVYCLDQVKTKKEKE

Nearest PDB structures (foldseek):
  7ug7-assembly1_LJ  TM=9.677E-01  e=8.110E-11  Escherichia coli
  5j5b-assembly1_DI  TM=9.370E-01  e=5.293E-11  Escherichia coli K-12
  7n2c-assembly1_LJ  TM=9.314E-01  e=1.904E-10  Escherichia coli K-12
  5gad-assembly1_I  TM=9.499E-01  e=1.607E-09  Escherichia coli
  8uu8-assembly1_I  TM=9.001E-01  e=5.365E-10  Listeria innocua